Protein AF-A0A0P9AE54-F1 (afdb_monomer)

Secondary structure (DSSP, 8-state):
------HHHHHHHHHHHHHHHHHHHHHHHHHT---SSSEEEEEEEEEEE--SS---PPPPEEEE-TTSEEEEESSTTSPPEEEEE-EE----HHHHHHHTGGGTTHHHHTT---EEEEEEEEE--SSEEEEEEEEEETT--EEEEEEEEEGGGTT-TTSTTEEEEEEEEEEE-S-SSS--HHHHHHHHHHHHTS-EEEEEEEE-TTSTTEEEEEEEETT-TTS--EEEEEEEEETTEEEEEEEEEETTGGGPPPTT---TTSTTEEE-SS-EE-SSS----TTSEEEEEEE--TT--EEEEEETTEEEEEEE--SSSEEEEEEPPTTGGGS-EEEEE-

Structure (mmCIF, N/CA/C/O backbone):
data_AF-A0A0P9AE54-F1
#
_entry.id   AF-A0A0P9AE54-F1
#
loop_
_atom_site.group_PDB
_atom_site.id
_atom_site.type_symbol
_atom_site.label_atom_id
_atom_site.label_alt_id
_atom_site.label_comp_id
_atom_site.label_asym_id
_atom_site.label_entity_id
_atom_site.label_seq_id
_atom_site.pdbx_PDB_ins_code
_atom_site.Cartn_x
_atom_site.Cartn_y
_atom_site.Cartn_z
_atom_site.occupancy
_atom_site.B_iso_or_equiv
_atom_site.auth_seq_id
_atom_site.auth_comp_id
_atom_site.auth_asym_id
_atom_site.auth_atom_id
_atom_site.pdbx_PDB_model_num
ATOM 1 N N . MET A 1 1 ? -15.286 -63.558 -13.674 1.00 38.06 1 MET A N 1
ATOM 2 C CA . MET A 1 1 ? -15.491 -62.263 -14.363 1.00 38.06 1 MET A CA 1
ATOM 3 C C . MET A 1 1 ? -14.503 -61.240 -13.808 1.00 38.06 1 MET A C 1
ATOM 5 O O . MET A 1 1 ? -14.725 -60.738 -12.714 1.00 38.06 1 MET A O 1
ATOM 9 N N . LEU A 1 2 ? -13.394 -60.963 -14.507 1.00 43.97 2 LEU A N 1
ATOM 10 C CA . LEU A 1 2 ? -12.500 -59.856 -14.140 1.00 43.97 2 LEU A CA 1
ATOM 11 C C . LEU A 1 2 ? -13.128 -58.531 -14.602 1.00 43.97 2 LEU A C 1
ATOM 13 O O . LEU A 1 2 ? -13.378 -58.340 -15.790 1.00 43.97 2 LEU A O 1
ATOM 17 N N . LYS A 1 3 ? -13.386 -57.613 -13.662 1.00 58.25 3 LYS A N 1
ATOM 18 C CA . LYS A 1 3 ? -13.810 -56.236 -13.954 1.00 58.25 3 LYS A CA 1
ATOM 19 C C . LYS A 1 3 ? -12.633 -55.467 -14.565 1.00 58.25 3 LYS A C 1
ATOM 21 O O . LYS A 1 3 ? -11.800 -54.934 -13.838 1.00 58.25 3 LYS A O 1
ATOM 26 N N . TYR A 1 4 ? -12.570 -55.396 -15.892 1.00 53.56 4 TYR A N 1
ATOM 27 C CA . TYR A 1 4 ? -11.632 -54.529 -16.606 1.00 53.56 4 TYR A CA 1
ATOM 28 C C . TYR A 1 4 ? -12.042 -53.060 -16.388 1.00 53.56 4 TYR A C 1
ATOM 30 O O . TYR A 1 4 ? -12.918 -52.533 -17.076 1.00 53.56 4 TYR A O 1
ATOM 38 N N . LYS A 1 5 ? -11.465 -52.392 -15.379 1.00 61.50 5 LYS A N 1
ATOM 39 C CA . LYS A 1 5 ? -11.576 -50.931 -15.235 1.00 61.50 5 LYS A CA 1
ATOM 40 C C . LYS A 1 5 ? -10.793 -50.312 -16.390 1.00 61.50 5 LYS A C 1
ATOM 42 O O . LYS A 1 5 ? -9.585 -50.491 -16.439 1.00 61.50 5 LYS A O 1
ATOM 47 N N . LYS A 1 6 ? -11.477 -49.624 -17.315 1.00 63.75 6 LYS A N 1
ATOM 48 C CA . LYS A 1 6 ? -10.875 -49.002 -18.509 1.00 63.75 6 LYS A CA 1
ATOM 49 C C . LYS A 1 6 ? -9.681 -48.117 -18.095 1.00 63.75 6 LYS A C 1
ATOM 51 O O . LYS A 1 6 ? -9.918 -47.030 -17.564 1.00 63.75 6 LYS A O 1
ATOM 56 N N . PRO A 1 7 ? -8.424 -48.541 -18.323 1.00 68.19 7 PRO A N 1
ATOM 57 C CA . PRO A 1 7 ? -7.249 -47.824 -17.824 1.00 68.19 7 PRO A CA 1
ATOM 58 C C . PRO A 1 7 ? -7.118 -46.442 -18.474 1.00 68.19 7 PRO A C 1
ATOM 60 O O . PRO A 1 7 ? -6.757 -45.479 -17.809 1.00 68.19 7 PRO A O 1
ATOM 63 N N . ALA A 1 8 ? -7.541 -46.313 -19.735 1.00 71.12 8 ALA A N 1
ATOM 64 C CA . ALA A 1 8 ? -7.541 -45.053 -20.473 1.00 71.12 8 ALA A CA 1
ATOM 65 C C . ALA A 1 8 ? -8.381 -43.945 -19.807 1.00 71.12 8 ALA A C 1
ATOM 67 O O . ALA A 1 8 ? -7.993 -42.784 -19.843 1.00 71.12 8 ALA A O 1
ATOM 68 N N . PHE A 1 9 ? -9.499 -44.287 -19.156 1.00 73.44 9 PHE A N 1
ATOM 69 C CA . PHE A 1 9 ? -10.349 -43.295 -18.487 1.00 73.44 9 PHE A CA 1
ATOM 70 C C . PHE A 1 9 ? -9.658 -42.683 -17.259 1.00 73.44 9 PHE A C 1
ATOM 72 O O . PHE A 1 9 ? -9.728 -41.478 -17.042 1.00 73.44 9 PHE A O 1
ATOM 79 N N . TRP A 1 10 ? -8.932 -43.503 -16.493 1.00 80.19 10 TRP A N 1
ATOM 80 C CA . TRP A 1 10 ? -8.172 -43.039 -15.331 1.00 80.19 10 TRP A CA 1
ATOM 81 C C . TRP A 1 10 ? -6.964 -42.194 -15.732 1.00 80.19 10 TRP A C 1
ATOM 83 O O . TRP A 1 10 ? -6.718 -41.174 -15.102 1.00 80.19 10 TRP A O 1
ATOM 93 N N . VAL A 1 11 ? -6.274 -42.555 -16.819 1.00 84.12 11 VAL A N 1
ATOM 94 C CA . VAL A 1 11 ? -5.150 -41.765 -17.353 1.00 84.12 11 VAL A CA 1
ATOM 95 C C . VAL A 1 11 ? -5.597 -40.355 -17.751 1.00 84.12 11 VAL A C 1
ATOM 97 O O . VAL A 1 11 ? -4.922 -39.386 -17.414 1.00 84.12 11 VAL A O 1
ATOM 100 N N . VAL A 1 12 ? -6.757 -40.223 -18.405 1.00 83.94 12 VAL A N 1
ATOM 101 C CA . VAL A 1 12 ? -7.306 -38.913 -18.797 1.00 83.94 12 VAL A CA 1
ATOM 102 C C . VAL A 1 12 ? -7.664 -38.069 -17.571 1.00 83.94 12 VAL A C 1
ATOM 104 O O . VAL A 1 12 ? -7.293 -36.900 -17.515 1.00 83.94 12 VAL A O 1
ATOM 107 N N . ILE A 1 13 ? -8.315 -38.653 -16.559 1.00 86.19 13 ILE A N 1
ATOM 108 C CA . ILE A 1 13 ? -8.645 -37.935 -15.315 1.00 86.19 13 ILE A CA 1
ATOM 109 C C . ILE A 1 13 ? -7.375 -37.449 -14.608 1.00 86.19 13 ILE A C 1
ATOM 111 O O . ILE A 1 13 ? -7.303 -36.288 -14.208 1.00 86.19 13 ILE A O 1
ATOM 115 N N . THR A 1 14 ? -6.356 -38.303 -14.481 1.00 85.00 14 THR A N 1
ATOM 116 C CA . THR A 1 14 ? -5.093 -37.921 -13.838 1.00 85.00 14 THR A CA 1
ATOM 117 C C . THR A 1 14 ? -4.380 -36.808 -14.609 1.00 85.00 14 THR A C 1
ATOM 119 O O . THR A 1 14 ? -3.895 -35.866 -13.987 1.00 85.00 14 THR A O 1
ATOM 122 N N . ALA A 1 15 ? -4.369 -36.857 -15.945 1.00 87.00 15 ALA A N 1
ATOM 123 C CA . ALA A 1 15 ? -3.777 -35.805 -16.772 1.00 87.00 15 ALA A CA 1
ATOM 124 C C . ALA A 1 15 ? -4.488 -34.451 -16.602 1.00 87.00 15 ALA A C 1
ATOM 126 O O . ALA A 1 15 ? -3.823 -33.424 -16.475 1.00 87.00 15 ALA A O 1
ATOM 127 N N . VAL A 1 16 ? -5.825 -34.443 -16.530 1.00 89.62 16 VAL A N 1
ATOM 128 C CA . VAL A 1 16 ? -6.606 -33.219 -16.281 1.00 89.62 16 VAL A CA 1
ATOM 129 C C . VAL A 1 16 ? -6.323 -32.658 -14.886 1.00 89.62 16 VAL A C 1
ATOM 131 O O . VAL A 1 16 ? -6.116 -31.457 -14.750 1.00 89.62 16 VAL A O 1
ATOM 134 N N . ILE A 1 17 ? -6.244 -33.508 -13.857 1.00 89.19 17 ILE A N 1
ATOM 135 C CA . ILE A 1 17 ? -5.917 -33.073 -12.489 1.00 89.19 17 ILE A CA 1
ATOM 136 C C . ILE A 1 17 ? -4.512 -32.458 -12.429 1.00 89.19 17 ILE A C 1
ATOM 138 O O . ILE A 1 17 ? -4.336 -31.406 -11.818 1.00 89.19 17 ILE A O 1
ATOM 142 N N . ILE A 1 18 ? -3.523 -33.073 -13.088 1.00 88.56 18 ILE A N 1
ATOM 143 C CA . ILE A 1 18 ? -2.161 -32.527 -13.171 1.00 88.56 18 ILE A CA 1
ATOM 144 C C . ILE A 1 18 ? -2.171 -31.177 -13.888 1.00 88.56 18 ILE A C 1
ATOM 146 O O . ILE A 1 18 ? -1.586 -30.229 -13.378 1.00 88.56 18 ILE A O 1
ATOM 150 N N . LEU A 1 19 ? -2.871 -31.059 -15.019 1.00 91.25 19 LEU A N 1
ATOM 151 C CA . LEU A 1 19 ? -2.969 -29.802 -15.761 1.00 91.25 19 LEU A CA 1
ATOM 152 C C . LEU A 1 19 ? -3.601 -28.689 -14.914 1.00 91.25 19 LEU A C 1
ATOM 154 O O . LEU A 1 19 ? -3.060 -27.588 -14.853 1.00 91.25 19 LEU A O 1
ATOM 158 N N . VAL A 1 20 ? -4.702 -28.981 -14.217 1.00 88.69 20 VAL A N 1
ATOM 159 C CA . VAL A 1 20 ? -5.366 -28.023 -13.321 1.00 88.69 20 VAL A CA 1
ATOM 160 C C . VAL A 1 20 ? -4.455 -27.642 -12.153 1.00 88.69 20 VAL A C 1
ATOM 162 O O . VAL A 1 20 ? -4.370 -26.463 -11.829 1.00 88.69 20 VAL A O 1
ATOM 165 N N . MET A 1 21 ? -3.722 -28.591 -11.558 1.00 81.25 21 MET A N 1
ATOM 166 C CA . MET A 1 21 ? -2.731 -28.280 -10.519 1.00 81.25 21 MET A CA 1
ATOM 167 C C . MET A 1 21 ? -1.584 -27.425 -11.056 1.00 81.25 21 MET A C 1
ATOM 169 O O . MET A 1 21 ? -1.188 -26.476 -10.392 1.00 81.25 21 MET A O 1
ATOM 173 N N . CYS A 1 22 ? -1.067 -27.710 -12.252 1.00 75.62 22 CYS A N 1
ATOM 174 C CA . CYS A 1 22 ? -0.034 -26.893 -12.881 1.00 75.62 22 CYS A CA 1
ATOM 175 C C . CYS A 1 22 ? -0.538 -25.470 -13.131 1.00 75.62 22 CYS A C 1
ATOM 177 O O . CYS A 1 22 ? 0.157 -24.523 -12.783 1.00 75.62 22 CYS A O 1
ATOM 179 N N . ILE A 1 23 ? -1.756 -25.308 -13.655 1.00 76.81 23 ILE A N 1
ATOM 180 C CA . ILE A 1 23 ? -2.377 -23.993 -13.859 1.00 76.81 23 ILE A CA 1
ATOM 181 C C . ILE A 1 23 ? -2.585 -23.281 -12.517 1.00 76.81 23 ILE A C 1
ATOM 183 O O . ILE A 1 23 ? -2.218 -22.120 -12.392 1.00 76.81 23 ILE A O 1
ATOM 187 N N . ALA A 1 24 ? -3.103 -23.965 -11.494 1.00 67.94 24 ALA A N 1
ATOM 188 C CA . ALA A 1 24 ? -3.308 -23.387 -10.167 1.00 67.94 24 ALA A CA 1
ATOM 189 C C . ALA A 1 24 ? -1.986 -22.973 -9.502 1.00 67.94 24 ALA A C 1
ATOM 191 O O . ALA A 1 24 ? -1.915 -21.910 -8.892 1.00 67.94 24 ALA A O 1
ATOM 192 N N . LEU A 1 25 ? -0.924 -23.769 -9.656 1.00 62.97 25 LEU A N 1
ATOM 193 C CA . LEU A 1 25 ? 0.416 -23.432 -9.181 1.00 62.97 25 LEU A CA 1
ATOM 194 C C . LEU A 1 25 ? 0.997 -22.245 -9.949 1.00 62.97 25 LEU A C 1
ATOM 196 O O . LEU A 1 25 ? 1.532 -21.343 -9.315 1.00 62.97 25 LEU A O 1
ATOM 200 N N . ILE A 1 26 ? 0.844 -22.206 -11.277 1.00 66.69 26 ILE A N 1
ATOM 201 C CA . ILE A 1 26 ? 1.273 -21.080 -12.115 1.00 66.69 26 ILE A CA 1
ATOM 202 C C . ILE A 1 26 ? 0.539 -19.808 -11.686 1.00 66.69 26 ILE A C 1
ATOM 204 O O . ILE A 1 26 ? 1.194 -18.829 -11.342 1.00 66.69 26 ILE A O 1
ATOM 208 N N . ILE A 1 27 ? -0.792 -19.839 -11.595 1.00 57.94 27 ILE A N 1
ATOM 209 C CA . ILE A 1 27 ? -1.610 -18.708 -11.138 1.00 57.94 27 ILE A CA 1
ATOM 210 C C . ILE A 1 27 ? -1.197 -18.281 -9.723 1.00 57.94 27 ILE A C 1
ATOM 212 O O . ILE A 1 27 ? -0.954 -17.101 -9.494 1.00 57.94 27 ILE A O 1
ATOM 216 N N . ASN A 1 28 ? -1.025 -19.215 -8.784 1.00 49.12 28 ASN A N 1
ATOM 217 C CA . ASN A 1 28 ? -0.587 -18.895 -7.423 1.00 49.12 28 ASN A CA 1
ATOM 218 C C . ASN A 1 28 ? 0.828 -18.294 -7.383 1.00 49.12 28 ASN A C 1
ATOM 220 O O . ASN A 1 28 ? 1.094 -17.401 -6.580 1.00 49.12 28 ASN A O 1
ATOM 224 N N . THR A 1 29 ? 1.740 -18.752 -8.246 1.00 49.03 29 THR A N 1
ATOM 225 C CA . THR A 1 29 ? 3.072 -18.146 -8.369 1.00 49.03 29 THR A CA 1
ATOM 226 C C . THR A 1 29 ? 3.028 -16.771 -9.023 1.00 49.03 29 THR A C 1
ATOM 228 O O . THR A 1 29 ? 3.774 -15.904 -8.591 1.00 49.03 29 THR A O 1
ATOM 231 N N . LEU A 1 30 ? 2.156 -16.543 -10.007 1.00 47.38 30 LEU A N 1
ATOM 232 C CA . LEU A 1 30 ? 1.983 -15.239 -10.651 1.00 47.38 30 LEU A CA 1
ATOM 233 C C . LEU A 1 30 ? 1.362 -14.225 -9.677 1.00 47.38 30 LEU A C 1
ATOM 235 O O . LEU A 1 30 ? 1.883 -13.127 -9.528 1.00 47.38 30 LEU A O 1
ATOM 239 N N . MET A 1 31 ? 0.335 -14.619 -8.916 1.00 44.81 31 MET A N 1
ATOM 240 C CA . MET A 1 31 ? -0.337 -13.742 -7.942 1.00 44.81 31 MET A CA 1
ATOM 241 C C . MET A 1 31 ? 0.512 -13.385 -6.705 1.00 44.81 31 MET A C 1
ATOM 243 O O . MET A 1 31 ? 0.166 -12.457 -5.967 1.00 44.81 31 MET A O 1
ATOM 247 N N . ASN A 1 32 ? 1.608 -14.112 -6.457 1.00 50.53 32 ASN A N 1
ATOM 248 C CA . ASN A 1 32 ? 2.479 -13.935 -5.286 1.00 50.53 32 ASN A CA 1
ATOM 249 C C . ASN A 1 32 ? 3.907 -13.473 -5.625 1.00 50.53 32 ASN A C 1
ATOM 251 O O . ASN A 1 32 ? 4.760 -13.481 -4.738 1.00 50.53 32 ASN A O 1
ATOM 255 N N . ARG A 1 33 ? 4.198 -13.109 -6.881 1.00 52.84 33 ARG A N 1
ATOM 256 C CA . ARG A 1 33 ? 5.570 -12.788 -7.316 1.00 52.84 33 ARG A CA 1
ATOM 257 C C . ARG A 1 33 ? 5.934 -11.314 -7.303 1.00 52.84 33 ARG A C 1
ATOM 259 O O . ARG A 1 33 ? 7.129 -11.029 -7.315 1.00 52.84 33 ARG A O 1
ATOM 266 N N . THR A 1 34 ? 4.957 -10.412 -7.290 1.00 59.44 34 THR A N 1
ATOM 267 C CA . THR A 1 34 ? 5.207 -8.993 -7.545 1.00 59.44 34 THR A CA 1
ATOM 268 C C . THR A 1 34 ? 5.898 -8.328 -6.352 1.00 59.44 34 THR A C 1
ATOM 270 O O . THR A 1 34 ? 5.240 -7.784 -5.467 1.00 59.44 34 THR A O 1
ATOM 273 N N . ASN A 1 35 ? 7.233 -8.335 -6.336 1.00 72.25 35 ASN A N 1
ATOM 274 C CA . ASN A 1 35 ? 8.042 -7.574 -5.372 1.00 72.25 35 ASN A CA 1
ATOM 275 C C . ASN A 1 35 ? 8.245 -6.124 -5.844 1.00 72.25 35 ASN A C 1
ATOM 277 O O . ASN A 1 35 ? 9.143 -5.430 -5.387 1.00 72.25 35 ASN A O 1
ATOM 281 N N . LEU A 1 36 ? 7.458 -5.666 -6.811 1.00 83.50 36 LEU A N 1
ATOM 282 C CA . LEU A 1 36 ? 7.548 -4.314 -7.342 1.00 83.50 36 LEU A CA 1
ATOM 283 C C . LEU A 1 36 ? 6.745 -3.314 -6.502 1.00 83.50 36 LEU A C 1
ATOM 285 O O . LEU A 1 36 ? 7.152 -2.171 -6.316 1.00 83.50 36 LEU A O 1
ATOM 289 N N . ILE A 1 37 ? 5.603 -3.748 -5.978 1.00 89.44 37 ILE A N 1
ATOM 290 C CA . ILE A 1 37 ? 4.642 -2.884 -5.296 1.00 89.44 37 ILE A CA 1
ATOM 291 C C . ILE A 1 37 ? 4.837 -2.910 -3.783 1.00 89.44 37 ILE A C 1
ATOM 293 O O . ILE A 1 37 ? 5.434 -3.837 -3.228 1.00 89.44 37 ILE A O 1
ATOM 297 N N . GLY A 1 38 ? 4.277 -1.911 -3.112 1.00 90.94 38 GLY A N 1
ATOM 298 C CA . GLY A 1 38 ? 4.168 -1.910 -1.664 1.00 90.94 38 GLY A CA 1
ATOM 299 C C . GLY A 1 38 ? 5.325 -1.245 -0.927 1.00 90.94 38 GLY A C 1
ATOM 300 O O . GLY A 1 38 ? 5.494 -1.537 0.252 1.00 90.94 38 GLY A O 1
ATOM 301 N N . SER A 1 39 ? 6.149 -0.412 -1.570 1.00 93.75 39 SER A N 1
ATOM 302 C CA . SER A 1 39 ? 7.307 0.197 -0.899 1.00 93.75 39 SER A CA 1
ATOM 303 C C . SER A 1 39 ? 7.609 1.625 -1.332 1.00 93.75 39 SER A C 1
ATOM 305 O O . SER A 1 39 ? 7.159 2.103 -2.376 1.00 93.75 39 SER A O 1
ATOM 307 N N . ASN A 1 40 ? 8.430 2.274 -0.509 1.00 94.69 40 ASN A N 1
ATOM 308 C CA . ASN A 1 40 ? 9.247 3.412 -0.900 1.00 94.69 40 ASN A CA 1
ATOM 309 C C . ASN A 1 40 ? 10.578 2.876 -1.441 1.00 94.69 40 ASN A C 1
ATOM 311 O O . ASN A 1 40 ? 11.100 1.873 -0.957 1.00 94.69 40 ASN A O 1
ATOM 315 N N . TYR A 1 41 ? 11.136 3.555 -2.427 1.00 94.56 41 TYR A N 1
ATOM 316 C CA . TYR A 1 41 ? 12.328 3.160 -3.150 1.00 94.56 41 TYR A CA 1
ATOM 317 C C . TYR A 1 41 ? 13.263 4.347 -3.285 1.00 94.56 41 TYR A C 1
ATOM 319 O O . TYR A 1 41 ? 12.830 5.474 -3.513 1.00 94.56 41 TYR A O 1
ATOM 327 N N . ARG A 1 42 ? 14.556 4.056 -3.209 1.00 94.00 42 ARG A N 1
ATOM 328 C CA . ARG A 1 42 ? 15.614 4.975 -3.630 1.00 94.00 42 ARG A CA 1
ATOM 329 C C . ARG A 1 42 ? 16.362 4.369 -4.804 1.00 94.00 42 ARG A C 1
ATOM 331 O O . ARG A 1 42 ? 16.431 3.139 -4.924 1.00 94.00 42 ARG A O 1
ATOM 338 N N . VAL A 1 43 ? 16.970 5.222 -5.617 1.00 93.81 43 VAL A N 1
ATOM 339 C CA . VAL A 1 43 ? 17.895 4.776 -6.660 1.00 93.81 43 VAL A CA 1
ATOM 340 C C . VAL A 1 43 ? 19.141 4.184 -6.000 1.00 93.81 43 VAL A C 1
ATOM 342 O O . VAL A 1 43 ? 19.836 4.844 -5.231 1.00 93.81 43 VAL A O 1
ATOM 345 N N . GLU A 1 44 ? 19.408 2.907 -6.272 1.00 93.31 44 GLU A N 1
ATOM 346 C CA . GLU A 1 44 ? 20.672 2.256 -5.917 1.00 93.31 44 GLU A CA 1
ATOM 347 C C . GLU A 1 44 ? 21.722 2.510 -6.997 1.00 93.31 44 GLU A C 1
ATOM 349 O O . GLU A 1 44 ? 22.895 2.745 -6.699 1.00 93.31 44 GLU A O 1
ATOM 354 N N . LYS A 1 45 ? 21.301 2.436 -8.265 1.00 91.88 45 LYS A N 1
ATOM 355 C CA . LYS A 1 45 ? 22.197 2.574 -9.409 1.00 91.88 45 LYS A CA 1
ATOM 356 C C . LYS A 1 45 ? 21.461 3.046 -10.653 1.00 91.88 45 LYS A C 1
ATOM 358 O O . LYS A 1 45 ? 20.404 2.521 -10.988 1.00 91.88 45 LYS A O 1
ATOM 363 N N . VAL A 1 46 ? 22.083 3.951 -11.399 1.00 91.31 46 VAL A N 1
ATOM 364 C CA . VAL A 1 46 ? 21.662 4.303 -12.759 1.00 91.31 46 VAL A CA 1
ATOM 365 C C . VAL A 1 46 ? 22.229 3.268 -13.734 1.00 91.31 46 VAL A C 1
ATOM 367 O O . VAL A 1 46 ? 23.447 3.093 -13.846 1.00 91.31 46 VAL A O 1
ATOM 370 N N . LEU A 1 47 ? 21.350 2.511 -14.388 1.00 90.81 47 LEU A N 1
ATOM 371 C CA . LEU A 1 47 ? 21.717 1.465 -15.346 1.00 90.81 47 LEU A CA 1
ATOM 372 C C . LEU A 1 47 ? 21.880 2.025 -16.760 1.00 90.81 47 LEU A C 1
ATOM 374 O O . LEU A 1 47 ? 22.752 1.550 -17.493 1.00 90.81 47 LEU A O 1
ATOM 378 N N . TYR A 1 48 ? 21.078 3.032 -17.099 1.00 89.38 48 TYR A N 1
ATOM 379 C CA . TYR A 1 48 ? 21.065 3.721 -18.384 1.00 89.38 48 TYR A CA 1
ATOM 380 C C . TYR A 1 48 ? 20.683 5.196 -18.183 1.00 89.38 48 TYR A C 1
ATOM 382 O O . TYR A 1 48 ? 19.819 5.493 -17.357 1.00 89.38 48 TYR A O 1
ATOM 390 N N . ASP A 1 49 ? 21.351 6.092 -18.913 1.00 87.81 49 ASP A N 1
ATOM 391 C CA . ASP A 1 49 ? 21.178 7.548 -18.868 1.00 87.81 49 ASP A CA 1
ATOM 392 C C . ASP A 1 49 ? 21.618 8.154 -20.211 1.00 87.81 49 ASP A C 1
ATOM 394 O O . ASP A 1 49 ? 22.733 7.882 -20.669 1.00 87.81 49 ASP A O 1
ATOM 398 N N . THR A 1 50 ? 20.751 8.946 -20.845 1.00 81.81 50 THR A N 1
ATOM 399 C CA . THR A 1 50 ? 21.047 9.683 -22.091 1.00 81.81 50 THR A CA 1
ATOM 400 C C . THR A 1 50 ? 21.279 11.174 -21.874 1.00 81.81 50 THR A C 1
ATOM 402 O O . THR A 1 50 ? 21.549 11.900 -22.835 1.00 81.81 50 THR A O 1
ATOM 405 N N . SER A 1 51 ? 21.195 11.658 -20.634 1.00 69.56 51 SER A N 1
ATOM 406 C CA . SER A 1 51 ? 21.414 13.067 -20.334 1.00 69.56 51 SER A CA 1
ATOM 407 C C . SER A 1 51 ? 22.862 13.479 -20.653 1.00 69.56 51 SER A C 1
ATOM 409 O O . SER A 1 51 ? 23.839 12.904 -20.178 1.00 69.56 51 SER A O 1
ATOM 411 N N . LEU A 1 52 ? 23.016 14.503 -21.503 1.00 55.69 52 LEU A N 1
ATOM 412 C CA . LEU A 1 52 ? 24.322 15.077 -21.876 1.00 55.69 52 LEU A CA 1
ATOM 413 C C . LEU A 1 52 ? 24.954 15.902 -20.742 1.00 55.69 52 LEU A C 1
ATOM 415 O O . LEU A 1 52 ? 26.138 16.238 -20.793 1.00 55.69 52 LEU A O 1
ATOM 419 N N . SER A 1 53 ? 24.168 16.246 -19.724 1.00 49.00 53 SER A N 1
ATOM 420 C CA . SER A 1 53 ? 24.604 16.944 -18.523 1.00 49.00 53 SER A CA 1
ATOM 421 C C . SER A 1 53 ? 24.448 16.017 -17.328 1.00 49.00 53 SER A C 1
ATOM 423 O O . SER A 1 53 ? 23.323 15.742 -16.925 1.00 49.00 53 SER A O 1
ATOM 425 N N . HIS A 1 54 ? 25.558 15.605 -16.713 1.00 44.66 54 HIS A N 1
ATOM 426 C CA . HIS A 1 54 ? 25.529 15.085 -15.348 1.00 44.66 54 HIS A CA 1
ATOM 427 C C . HIS A 1 54 ? 25.022 16.204 -14.430 1.00 44.66 54 HIS A C 1
ATOM 429 O O . HIS A 1 54 ? 25.799 17.042 -13.967 1.00 44.66 54 HIS A O 1
ATOM 435 N N . THR A 1 55 ? 23.711 16.293 -14.231 1.00 48.53 55 THR A N 1
ATOM 436 C CA . THR A 1 55 ? 23.140 17.229 -13.271 1.00 48.53 55 THR A CA 1
ATOM 437 C C . THR A 1 55 ? 23.580 16.788 -11.884 1.00 48.53 55 THR A C 1
ATOM 439 O O . THR A 1 55 ? 23.422 15.634 -11.506 1.00 48.53 55 THR A O 1
ATOM 442 N N . THR A 1 56 ? 24.121 17.713 -11.095 1.00 49.06 56 THR A N 1
ATOM 443 C CA . THR A 1 56 ? 24.426 17.533 -9.661 1.00 49.06 56 THR A CA 1
ATOM 444 C C . THR A 1 56 ? 23.171 17.385 -8.789 1.00 49.06 56 THR A C 1
ATOM 446 O O . THR A 1 56 ? 23.240 17.535 -7.570 1.00 49.06 56 THR A O 1
ATOM 449 N N . GLU A 1 57 ? 22.011 17.169 -9.405 1.00 58.16 57 GLU A N 1
ATOM 450 C CA . GLU A 1 57 ? 20.733 17.020 -8.731 1.00 58.16 57 GLU A CA 1
ATOM 451 C C . GLU A 1 57 ? 20.628 15.594 -8.188 1.00 58.16 57 GLU A C 1
ATOM 453 O O . GLU A 1 57 ? 20.984 14.630 -8.864 1.00 58.16 57 GLU A O 1
ATOM 458 N N . LYS A 1 58 ? 20.221 15.475 -6.924 1.00 70.00 58 LYS A N 1
ATOM 459 C CA . LYS A 1 58 ? 20.076 14.184 -6.254 1.00 70.00 58 LYS A CA 1
ATOM 460 C C . LYS A 1 58 ? 18.996 13.372 -6.973 1.00 70.00 58 LYS A C 1
ATOM 462 O O . LYS A 1 58 ? 17.944 13.923 -7.289 1.00 70.00 58 LYS A O 1
ATOM 467 N N . GLU A 1 59 ? 19.236 12.081 -7.187 1.00 83.06 59 GLU A N 1
ATOM 468 C CA . GLU A 1 59 ? 18.246 11.203 -7.807 1.00 83.06 59 GLU A CA 1
ATOM 469 C C . GLU A 1 59 ? 16.941 11.184 -6.986 1.00 83.06 59 GLU A C 1
ATOM 471 O O . GLU A 1 59 ? 16.997 11.169 -5.747 1.00 83.06 59 GLU A O 1
ATOM 476 N N . PRO A 1 60 ? 15.770 11.183 -7.648 1.00 88.62 60 PRO A N 1
ATOM 477 C CA . PRO A 1 60 ? 14.487 11.182 -6.959 1.00 88.62 60 PRO A CA 1
ATOM 478 C C . PRO A 1 60 ? 14.255 9.865 -6.209 1.00 88.62 60 PRO A C 1
ATOM 480 O O . PRO A 1 60 ? 14.695 8.791 -6.627 1.00 88.62 60 PRO A O 1
ATOM 483 N N . ASP A 1 61 ? 13.496 9.949 -5.120 1.00 93.81 61 ASP A N 1
ATOM 484 C CA . ASP A 1 61 ? 12.905 8.781 -4.476 1.00 93.81 61 ASP A CA 1
ATOM 485 C C . ASP A 1 61 ? 11.559 8.457 -5.143 1.00 93.81 61 ASP A C 1
ATOM 487 O O . ASP A 1 61 ? 10.845 9.338 -5.635 1.00 93.81 61 ASP A O 1
ATOM 491 N N . PHE A 1 62 ? 11.190 7.180 -5.133 1.00 95.50 62 PHE A N 1
ATOM 492 C CA . PHE A 1 62 ? 9.957 6.679 -5.736 1.00 95.50 62 PHE A CA 1
ATOM 493 C C . PHE A 1 62 ? 9.115 5.943 -4.704 1.00 95.50 62 PHE A C 1
ATOM 495 O O . PHE A 1 62 ? 9.632 5.360 -3.757 1.00 95.50 62 PHE A O 1
ATOM 502 N N . CYS A 1 63 ? 7.804 5.923 -4.885 1.00 95.31 63 CYS A N 1
ATOM 503 C CA . CYS A 1 63 ? 6.911 5.087 -4.096 1.00 95.31 63 CYS A CA 1
ATOM 504 C C . CYS A 1 63 ? 5.934 4.404 -5.043 1.00 95.31 63 CYS A C 1
ATOM 506 O O . CYS A 1 63 ? 5.306 5.060 -5.871 1.00 95.31 63 CYS A O 1
ATOM 508 N N . ILE A 1 64 ? 5.840 3.080 -4.924 1.00 95.50 64 ILE A N 1
ATOM 509 C CA . ILE A 1 64 ? 4.824 2.285 -5.609 1.00 95.50 64 ILE A CA 1
ATOM 510 C C . ILE A 1 64 ? 3.942 1.700 -4.520 1.00 95.50 64 ILE A C 1
ATOM 512 O O . ILE A 1 64 ? 4.352 0.789 -3.794 1.00 95.50 64 ILE A O 1
ATOM 516 N N . THR A 1 65 ? 2.751 2.260 -4.365 1.00 92.81 65 THR A N 1
ATOM 517 C CA . THR A 1 65 ? 1.799 1.861 -3.323 1.00 92.81 65 THR A CA 1
ATOM 518 C C . THR A 1 65 ? 1.187 0.487 -3.613 1.00 92.81 65 THR A C 1
ATOM 520 O O . THR A 1 65 ? 1.325 -0.074 -4.704 1.00 92.81 65 THR A O 1
ATOM 523 N N . ALA A 1 66 ? 0.503 -0.086 -2.618 1.00 85.00 66 ALA A N 1
ATOM 524 C CA . ALA A 1 66 ? -0.108 -1.416 -2.727 1.00 85.00 66 ALA A CA 1
ATOM 525 C C . ALA A 1 66 ? -1.217 -1.516 -3.799 1.00 85.00 66 ALA A C 1
ATOM 527 O O . ALA A 1 66 ? -1.579 -2.615 -4.214 1.00 85.00 66 ALA A O 1
ATOM 528 N N . ASP A 1 67 ? -1.745 -0.379 -4.247 1.00 84.06 67 ASP A N 1
ATOM 529 C CA . ASP A 1 67 ? -2.800 -0.224 -5.249 1.00 84.06 67 ASP A CA 1
ATOM 530 C C . ASP A 1 67 ? -2.274 0.295 -6.606 1.00 84.06 67 ASP A C 1
ATOM 532 O O . ASP A 1 67 ? -3.043 0.823 -7.416 1.00 84.06 67 ASP A O 1
ATOM 536 N N . TYR A 1 68 ? -0.977 0.084 -6.875 1.00 90.06 68 TYR A N 1
ATOM 537 C CA . TYR A 1 68 ? -0.302 0.360 -8.151 1.00 90.06 68 TYR A CA 1
ATOM 538 C C . TYR A 1 68 ? -0.207 1.846 -8.514 1.00 90.06 68 TYR A C 1
ATOM 540 O O . TYR A 1 68 ? -0.215 2.197 -9.692 1.00 90.06 68 TYR A O 1
ATOM 548 N N . ARG A 1 69 ? -0.111 2.747 -7.536 1.00 92.81 69 ARG A N 1
ATOM 549 C CA . ARG A 1 69 ? 0.115 4.172 -7.808 1.00 92.81 69 ARG A CA 1
ATOM 550 C C . ARG A 1 69 ? 1.581 4.526 -7.657 1.00 92.81 69 ARG A C 1
ATOM 552 O O . ARG A 1 69 ? 2.229 4.115 -6.698 1.00 92.81 69 ARG A O 1
ATOM 559 N N . LEU A 1 70 ? 2.081 5.290 -8.621 1.00 95.75 70 LEU A N 1
ATOM 560 C CA . LEU A 1 70 ? 3.434 5.816 -8.625 1.00 95.75 70 LEU A CA 1
ATOM 561 C C . LEU A 1 70 ? 3.438 7.225 -8.034 1.00 95.75 70 LEU A C 1
ATOM 563 O O . LEU A 1 70 ? 2.662 8.091 -8.450 1.00 95.75 70 LEU A O 1
ATOM 567 N N . TYR A 1 71 ? 4.353 7.440 -7.099 1.00 95.38 71 TYR A N 1
ATOM 568 C CA . TYR A 1 71 ? 4.707 8.746 -6.571 1.00 95.38 71 TYR A CA 1
ATOM 569 C C . TYR A 1 71 ? 6.203 8.986 -6.737 1.00 95.38 71 TYR A C 1
ATOM 571 O O . TYR A 1 71 ? 7.004 8.048 -6.675 1.00 95.38 71 TYR A O 1
ATOM 579 N N . THR A 1 72 ? 6.574 10.251 -6.878 1.00 94.31 72 THR A N 1
ATOM 580 C CA . THR A 1 72 ? 7.964 10.714 -6.904 1.00 94.31 72 THR A CA 1
ATOM 581 C C . THR A 1 72 ? 8.207 11.688 -5.762 1.00 94.31 72 THR A C 1
ATOM 583 O O . THR A 1 72 ? 7.289 12.333 -5.251 1.00 94.31 72 THR A O 1
ATOM 586 N N . LYS A 1 73 ? 9.459 11.781 -5.326 1.00 91.62 73 LYS A N 1
ATOM 587 C CA . LYS A 1 73 ? 9.895 12.754 -4.330 1.00 91.62 73 LYS A CA 1
ATOM 588 C C . LYS A 1 73 ? 11.280 13.260 -4.709 1.00 91.62 73 LYS A C 1
ATOM 590 O O . LYS A 1 73 ? 12.262 12.530 -4.625 1.00 91.62 73 LYS A O 1
ATOM 595 N N . ALA A 1 74 ? 11.343 14.522 -5.131 1.00 84.44 74 ALA A N 1
ATOM 596 C CA . ALA A 1 74 ? 12.565 15.130 -5.661 1.00 84.44 74 ALA A CA 1
ATOM 597 C C . ALA A 1 74 ? 13.693 15.246 -4.617 1.00 84.44 74 ALA A C 1
ATOM 599 O O . ALA A 1 74 ? 14.866 15.109 -4.942 1.00 84.44 74 ALA A O 1
ATOM 600 N N . ALA A 1 75 ? 13.355 15.495 -3.348 1.00 78.50 75 ALA A N 1
ATOM 601 C CA . ALA A 1 75 ? 14.324 15.578 -2.256 1.00 78.50 75 ALA A CA 1
ATOM 602 C C . ALA A 1 75 ? 13.679 15.244 -0.904 1.00 78.50 75 ALA A C 1
ATOM 604 O O . ALA A 1 75 ? 12.457 15.204 -0.780 1.00 78.50 75 ALA A O 1
ATOM 605 N N . LEU A 1 76 ? 14.497 15.020 0.132 1.00 75.88 76 LEU A N 1
ATOM 606 C CA . LEU A 1 76 ? 14.042 14.550 1.450 1.00 75.88 76 LEU A CA 1
ATOM 607 C C . LEU A 1 76 ? 13.028 15.501 2.118 1.00 75.88 76 LEU A C 1
ATOM 609 O O . LEU A 1 76 ? 12.099 15.032 2.776 1.00 75.88 76 LEU A O 1
ATOM 613 N N . ASP A 1 77 ? 13.195 16.809 1.927 1.00 78.44 77 ASP A N 1
ATOM 614 C CA . ASP A 1 77 ? 12.355 17.885 2.470 1.00 78.44 77 ASP A CA 1
ATOM 615 C C . ASP A 1 77 ? 11.105 18.179 1.622 1.00 78.44 77 ASP A C 1
ATOM 617 O O . ASP A 1 77 ? 10.288 19.020 1.998 1.00 78.44 77 ASP A O 1
ATOM 621 N N . LYS A 1 78 ? 10.945 17.505 0.478 1.00 85.62 78 LYS A N 1
ATOM 622 C CA . LYS A 1 78 ? 9.790 17.670 -0.410 1.00 85.62 78 LYS A CA 1
ATOM 623 C C . LYS A 1 78 ? 8.681 16.673 -0.093 1.00 85.62 78 LYS A C 1
ATOM 625 O O . LYS A 1 78 ? 8.905 15.612 0.499 1.00 85.62 78 LYS A O 1
ATOM 630 N N . ALA A 1 79 ? 7.466 17.043 -0.480 1.00 89.00 79 ALA A N 1
ATOM 631 C CA . ALA A 1 79 ? 6.315 16.159 -0.411 1.00 89.00 79 ALA A CA 1
ATOM 632 C C . ALA A 1 79 ? 6.417 15.059 -1.479 1.00 89.00 79 ALA A C 1
ATOM 634 O O . ALA A 1 79 ? 7.134 15.200 -2.469 1.00 89.00 79 ALA A O 1
ATOM 635 N N . TRP A 1 80 ? 5.699 13.961 -1.255 1.00 92.88 80 TRP A N 1
ATOM 636 C CA . TRP A 1 80 ? 5.449 12.971 -2.296 1.00 92.88 80 TRP A CA 1
ATOM 637 C C . TRP A 1 80 ? 4.439 13.532 -3.294 1.00 92.88 80 TRP A C 1
ATOM 639 O O . TRP A 1 80 ? 3.371 13.996 -2.896 1.00 92.88 80 TRP A O 1
ATOM 649 N N . GLU A 1 81 ? 4.757 13.447 -4.577 1.00 92.81 81 GLU A N 1
ATOM 650 C CA . GLU A 1 81 ? 3.905 13.912 -5.666 1.00 92.81 81 GLU A CA 1
ATOM 651 C C . GLU A 1 81 ? 3.312 12.709 -6.393 1.00 92.81 81 GLU A C 1
ATOM 653 O O . GLU A 1 81 ? 4.021 11.767 -6.741 1.00 92.81 81 GLU A O 1
ATOM 658 N N . TYR A 1 82 ? 1.991 12.709 -6.575 1.00 93.00 82 TYR A N 1
ATOM 659 C CA . TYR A 1 82 ? 1.303 11.651 -7.308 1.00 93.00 82 TYR A CA 1
ATOM 660 C C . TYR A 1 82 ? 1.555 11.807 -8.807 1.00 93.00 82 TYR A C 1
ATOM 662 O O . TYR A 1 82 ? 1.252 12.855 -9.373 1.00 93.00 82 TYR A O 1
ATOM 670 N N . VAL A 1 83 ? 2.059 10.749 -9.442 1.00 94.06 83 VAL A N 1
ATOM 671 C CA . VAL A 1 83 ? 2.335 10.734 -10.885 1.00 94.06 83 VAL A CA 1
ATOM 672 C C . VAL A 1 83 ? 1.181 10.090 -11.647 1.00 94.06 83 VAL A C 1
ATOM 674 O O . VAL A 1 83 ? 0.696 10.632 -12.635 1.00 94.06 83 VAL A O 1
ATOM 677 N N . GLY A 1 84 ? 0.712 8.926 -11.191 1.00 93.38 84 GLY A N 1
ATOM 678 C CA . GLY A 1 84 ? -0.347 8.198 -11.882 1.00 93.38 84 GLY A CA 1
ATOM 679 C C . GLY A 1 84 ? -0.498 6.750 -11.434 1.00 93.38 84 GLY A C 1
ATOM 680 O O . GLY A 1 84 ? 0.213 6.269 -10.549 1.00 93.38 84 GLY A O 1
ATOM 681 N N . LYS A 1 85 ? -1.445 6.044 -12.056 1.00 93.50 85 LYS A N 1
ATOM 682 C CA . LYS A 1 85 ? -1.697 4.622 -11.812 1.00 93.50 85 LYS A CA 1
ATOM 683 C C . LYS A 1 85 ? -0.998 3.772 -12.871 1.00 93.50 85 LYS A C 1
ATOM 685 O O . LYS A 1 85 ? -1.163 4.004 -14.062 1.00 93.50 85 LYS A O 1
ATOM 690 N N . LEU A 1 86 ? -0.241 2.788 -12.412 1.00 95.19 86 LEU A N 1
ATOM 691 C CA . LEU A 1 86 ? 0.451 1.805 -13.229 1.00 95.19 86 LEU A CA 1
ATOM 692 C C . LEU A 1 86 ? -0.533 0.744 -13.736 1.00 95.19 86 LEU A C 1
ATOM 694 O O . LEU A 1 86 ? -1.359 0.222 -12.981 1.00 95.19 86 LEU A O 1
ATOM 698 N N . GLU A 1 87 ? -0.408 0.398 -15.011 1.00 94.06 87 GLU A N 1
ATOM 699 C CA . GLU A 1 87 ? -1.188 -0.645 -15.675 1.00 94.06 87 GLU A CA 1
ATOM 700 C C . GLU A 1 87 ? -0.276 -1.795 -16.090 1.00 94.06 87 GLU A C 1
ATOM 702 O O . GLU A 1 87 ? 0.864 -1.572 -16.491 1.00 94.06 87 GLU A O 1
ATOM 707 N N . THR A 1 88 ? -0.758 -3.036 -15.992 1.00 93.06 88 THR A N 1
ATOM 708 C CA . THR A 1 88 ? 0.025 -4.216 -16.380 1.00 93.06 88 THR A CA 1
ATOM 709 C C . THR A 1 88 ? 0.493 -4.105 -17.827 1.00 93.06 88 THR A C 1
ATOM 711 O O . THR A 1 88 ? -0.297 -3.802 -18.724 1.00 93.06 88 THR A O 1
ATOM 714 N N . TYR A 1 89 ? 1.770 -4.400 -18.057 1.00 92.06 89 TYR A N 1
ATOM 715 C CA . TYR A 1 89 ? 2.400 -4.280 -19.361 1.00 92.06 89 TYR A CA 1
ATOM 716 C C . TYR A 1 89 ? 3.250 -5.520 -19.669 1.00 92.06 89 TYR A C 1
ATOM 718 O O . TYR A 1 89 ? 4.171 -5.819 -18.910 1.00 92.06 89 TYR A O 1
ATOM 726 N N . PRO A 1 90 ? 2.979 -6.266 -20.758 1.00 91.25 90 PRO A N 1
ATOM 727 C CA . PRO A 1 90 ? 3.699 -7.497 -21.088 1.00 91.25 90 PRO A CA 1
ATOM 728 C C . PRO A 1 90 ? 5.077 -7.214 -21.719 1.00 91.25 90 PRO A C 1
ATOM 730 O O . PRO A 1 90 ? 5.358 -7.646 -22.834 1.00 91.25 90 PRO A O 1
ATOM 733 N N . LEU A 1 91 ? 5.933 -6.488 -20.997 1.00 92.19 91 LEU A N 1
ATOM 734 C CA . LEU A 1 91 ? 7.265 -6.084 -21.442 1.00 92.19 91 LEU A CA 1
ATOM 735 C C . LEU A 1 91 ? 8.195 -7.292 -21.608 1.00 92.19 91 LEU A C 1
ATOM 737 O O . LEU A 1 91 ? 8.300 -8.148 -20.723 1.00 92.19 91 LEU A O 1
ATOM 741 N N . THR A 1 92 ? 8.950 -7.313 -22.704 1.00 92.31 92 THR A N 1
ATOM 742 C CA . THR A 1 92 ? 10.041 -8.277 -22.910 1.00 92.31 92 THR A CA 1
ATOM 743 C C . THR A 1 92 ? 11.410 -7.631 -22.684 1.00 92.31 92 THR A C 1
ATOM 745 O O . THR A 1 92 ? 11.554 -6.412 -22.719 1.00 92.31 92 THR A O 1
ATOM 748 N N . VAL A 1 93 ? 12.447 -8.447 -22.458 1.00 91.81 93 VAL A N 1
ATOM 749 C CA . VAL A 1 93 ? 13.829 -7.934 -22.353 1.00 91.81 93 VAL A CA 1
ATOM 750 C C . VAL A 1 93 ? 14.289 -7.316 -23.675 1.00 91.81 93 VAL A C 1
ATOM 752 O O . VAL A 1 93 ? 15.001 -6.322 -23.651 1.00 91.81 93 VAL A O 1
ATOM 755 N N . GLU A 1 94 ? 13.877 -7.888 -24.809 1.00 89.81 94 GLU A N 1
ATOM 756 C CA . GLU A 1 94 ? 14.202 -7.376 -26.146 1.00 89.81 94 GLU A CA 1
ATOM 757 C C . GLU A 1 94 ? 13.598 -5.987 -26.365 1.00 89.81 94 GLU A C 1
ATOM 759 O O . GLU A 1 94 ? 14.318 -5.059 -26.712 1.00 89.81 94 GLU A O 1
ATOM 764 N N . GLU A 1 95 ? 12.318 -5.815 -26.034 1.00 89.62 95 GLU A N 1
ATOM 765 C CA . GLU A 1 95 ? 11.652 -4.513 -26.123 1.00 89.62 95 GLU A CA 1
ATOM 766 C C . GLU A 1 95 ? 12.301 -3.465 -25.201 1.00 89.62 95 GLU A C 1
ATOM 768 O O . GLU A 1 95 ? 12.495 -2.316 -25.589 1.00 89.62 95 GLU A O 1
ATOM 773 N N . LEU A 1 96 ? 12.694 -3.855 -23.983 1.00 90.81 96 LEU A N 1
ATOM 774 C CA . LEU A 1 96 ? 13.394 -2.952 -23.067 1.00 90.81 96 LEU A CA 1
ATOM 775 C C . LEU A 1 96 ? 14.805 -2.577 -23.555 1.00 90.81 96 LEU A C 1
ATOM 777 O O . LEU A 1 96 ? 15.249 -1.453 -23.336 1.00 90.81 96 LEU A O 1
ATOM 781 N N . GLU A 1 97 ? 15.519 -3.498 -24.206 1.00 89.12 97 GLU A N 1
ATOM 782 C CA . GLU A 1 97 ? 16.782 -3.196 -24.898 1.00 89.12 97 GLU A CA 1
ATOM 783 C C . GLU A 1 97 ? 16.570 -2.242 -26.074 1.00 89.12 97 GLU A C 1
ATOM 785 O O . GLU A 1 97 ? 17.397 -1.351 -26.279 1.00 89.12 97 GLU A O 1
ATOM 790 N N . ASP A 1 98 ? 15.460 -2.375 -26.805 1.00 87.38 98 ASP A N 1
ATOM 791 C CA . ASP A 1 98 ? 15.123 -1.436 -27.869 1.00 87.38 98 ASP A CA 1
ATOM 792 C C . ASP A 1 98 ? 14.920 -0.029 -27.306 1.00 87.38 98 ASP A C 1
ATOM 794 O O . ASP A 1 98 ? 15.607 0.874 -27.772 1.00 87.38 98 ASP A O 1
ATOM 798 N N . TYR A 1 99 ? 14.139 0.159 -26.232 1.00 87.50 99 TYR A N 1
ATOM 799 C CA . TYR A 1 99 ? 14.000 1.483 -25.600 1.00 87.50 99 TYR A CA 1
ATOM 800 C C . TYR A 1 99 ? 15.333 2.097 -25.111 1.00 87.50 99 TYR A C 1
ATOM 802 O O . TYR A 1 99 ? 15.412 3.310 -24.912 1.00 87.50 99 TYR A O 1
ATOM 810 N N . CYS A 1 100 ? 16.388 1.296 -24.920 1.00 87.31 100 CYS A N 1
ATOM 811 C CA . CYS A 1 100 ? 17.740 1.738 -24.553 1.00 87.31 100 CYS A CA 1
ATOM 812 C C . CYS A 1 100 ? 18.691 1.846 -25.768 1.00 87.31 100 CYS A C 1
ATOM 814 O O . CYS A 1 100 ? 19.897 1.595 -25.651 1.00 87.31 100 CYS A O 1
ATOM 816 N N . SER A 1 101 ? 18.167 2.207 -26.944 1.00 76.62 101 SER A N 1
ATOM 817 C CA . SER A 1 101 ? 18.854 2.147 -28.244 1.00 76.62 101 SER A CA 1
ATOM 818 C C . SER A 1 101 ? 20.220 2.851 -28.306 1.00 76.62 101 SER A C 1
ATOM 820 O O . SER A 1 101 ? 21.132 2.336 -28.962 1.00 76.62 101 SER A O 1
ATOM 822 N N . TYR A 1 102 ? 20.421 3.958 -27.581 1.00 74.56 102 TYR A N 1
ATOM 823 C CA . TYR A 1 102 ? 21.698 4.688 -27.555 1.00 74.56 102 TYR A CA 1
ATOM 824 C C . TYR A 1 102 ? 22.838 3.937 -26.844 1.00 74.56 102 TYR A C 1
ATOM 826 O O . TYR A 1 102 ? 24.011 4.248 -27.063 1.00 74.56 102 TYR A O 1
ATOM 834 N N . ASN A 1 103 ? 22.528 2.947 -26.000 1.00 74.94 103 ASN A N 1
ATOM 835 C CA . ASN A 1 103 ? 23.516 2.161 -25.257 1.00 74.94 103 ASN A CA 1
ATOM 836 C C . ASN A 1 103 ? 23.013 0.728 -25.012 1.00 74.94 103 ASN A C 1
ATOM 838 O O . ASN A 1 103 ? 22.719 0.325 -23.882 1.00 74.94 103 ASN A O 1
ATOM 842 N N . ARG A 1 104 ? 22.910 -0.033 -26.108 1.00 74.94 104 ARG A N 1
ATOM 843 C CA . ARG A 1 104 ? 22.506 -1.446 -26.098 1.00 74.94 104 ARG A CA 1
ATOM 844 C C . ARG A 1 104 ? 23.481 -2.338 -25.328 1.00 74.94 104 ARG A C 1
ATOM 846 O O . ARG A 1 104 ? 24.680 -2.066 -25.236 1.00 74.94 104 ARG A O 1
ATOM 853 N N . GLY A 1 105 ? 22.969 -3.464 -24.836 1.00 82.06 105 GLY A N 1
ATOM 854 C CA . GLY A 1 105 ? 23.739 -4.470 -24.099 1.00 82.06 105 GLY A CA 1
ATOM 855 C C . GLY A 1 105 ? 23.777 -4.227 -22.591 1.00 82.06 105 GLY A C 1
ATOM 856 O O . GLY A 1 105 ? 24.514 -4.915 -21.870 1.00 82.06 105 GLY A O 1
ATOM 857 N N . TRP A 1 106 ? 22.977 -3.278 -22.094 1.00 85.25 106 TRP A N 1
ATOM 858 C CA . TRP A 1 106 ? 22.816 -3.033 -20.665 1.00 85.25 106 TRP A CA 1
ATOM 859 C C . TRP A 1 106 ? 22.246 -4.276 -19.964 1.00 85.25 106 TRP A C 1
ATOM 861 O O . TRP A 1 106 ? 22.736 -4.641 -18.890 1.00 85.25 106 TRP A O 1
ATOM 871 N N . ALA A 1 107 ? 21.299 -4.990 -20.585 1.00 87.50 107 ALA A N 1
ATOM 872 C CA . ALA A 1 107 ? 20.675 -6.164 -19.987 1.00 87.50 107 ALA A CA 1
ATOM 873 C C . ALA A 1 107 ? 21.712 -7.277 -19.804 1.00 87.50 107 ALA A C 1
ATOM 875 O O . ALA A 1 107 ? 21.801 -7.878 -18.734 1.00 87.50 107 ALA A O 1
ATOM 876 N N . SER A 1 108 ? 22.589 -7.487 -20.794 1.00 88.06 108 SER A N 1
ATOM 877 C CA . SER A 1 108 ? 23.712 -8.426 -20.661 1.00 88.06 108 SER A CA 1
ATOM 878 C C . SER A 1 108 ? 24.709 -7.983 -19.588 1.00 88.06 108 SER A C 1
ATOM 880 O O . SER A 1 108 ? 25.157 -8.813 -18.794 1.00 88.06 108 SER A O 1
ATOM 882 N N . LYS A 1 109 ? 25.063 -6.691 -19.543 1.00 89.00 109 LYS A N 1
ATOM 883 C CA . LYS A 1 109 ? 26.003 -6.124 -18.559 1.00 89.00 109 LYS A CA 1
ATOM 884 C C . LYS A 1 109 ? 25.518 -6.311 -17.120 1.00 89.00 109 LYS A C 1
ATOM 886 O O . LYS A 1 109 ? 26.332 -6.572 -16.235 1.00 89.00 109 LYS A O 1
ATOM 891 N N . TYR A 1 110 ? 24.212 -6.191 -16.895 1.00 88.62 110 TYR A N 1
ATOM 892 C CA . TYR A 1 110 ? 23.583 -6.336 -15.580 1.00 88.62 110 TYR A CA 1
ATOM 893 C C . TYR A 1 110 ? 22.896 -7.696 -15.373 1.00 88.62 110 TYR A C 1
ATOM 895 O O . TYR A 1 110 ? 22.210 -7.892 -14.377 1.00 88.62 110 TYR A O 1
ATOM 903 N N . ASN A 1 111 ? 23.122 -8.659 -16.276 1.00 89.19 111 ASN A N 1
ATOM 904 C CA . ASN A 1 111 ? 22.583 -10.021 -16.220 1.00 89.19 111 ASN A CA 1
ATOM 905 C C . ASN A 1 111 ? 21.041 -10.097 -16.101 1.00 89.19 111 ASN A C 1
ATOM 907 O O . ASN A 1 111 ? 20.495 -11.035 -15.515 1.00 89.19 111 ASN A O 1
ATOM 911 N N . VAL A 1 112 ? 20.329 -9.143 -16.703 1.00 90.25 112 VAL A N 1
ATOM 912 C CA . VAL A 1 112 ? 18.867 -9.156 -16.823 1.00 90.25 112 VAL A CA 1
ATOM 913 C C . VAL A 1 112 ? 18.482 -10.057 -17.995 1.00 90.25 112 VAL A C 1
ATOM 915 O O . VAL A 1 112 ? 18.650 -9.702 -19.155 1.00 90.25 112 VAL A O 1
ATOM 918 N N . ARG A 1 113 ? 17.997 -11.266 -17.690 1.00 90.62 113 ARG A N 1
ATOM 919 C CA . ARG A 1 113 ? 17.660 -12.292 -18.703 1.00 90.62 113 ARG A CA 1
ATOM 920 C C . ARG A 1 113 ? 16.169 -12.498 -18.922 1.00 90.62 113 ARG A C 1
ATOM 922 O O . ARG A 1 113 ? 15.771 -13.113 -19.903 1.00 90.62 113 ARG A O 1
ATOM 929 N N . GLN A 1 114 ? 15.357 -12.055 -17.973 1.00 92.75 114 GLN A N 1
ATOM 930 C CA . GLN A 1 114 ? 13.919 -12.266 -17.971 1.00 92.75 114 GLN A CA 1
ATOM 931 C C . GLN A 1 114 ? 13.246 -11.107 -17.243 1.00 92.75 114 GLN A C 1
ATOM 933 O O . GLN A 1 114 ? 13.781 -10.614 -16.248 1.00 92.75 114 GLN A O 1
ATOM 938 N N . ILE A 1 115 ? 12.057 -10.734 -17.708 1.00 93.25 115 ILE A N 1
ATOM 939 C CA . ILE A 1 115 ? 11.111 -9.896 -16.973 1.00 93.25 115 ILE A CA 1
ATOM 940 C C . ILE A 1 115 ? 10.103 -10.826 -16.291 1.00 93.25 115 ILE A C 1
ATOM 942 O O . ILE A 1 115 ? 9.528 -11.703 -16.937 1.00 93.25 115 ILE A O 1
ATOM 946 N N . ALA A 1 116 ? 9.970 -10.701 -14.973 1.00 91.75 116 ALA A N 1
ATOM 947 C CA . ALA A 1 116 ? 8.993 -11.448 -14.187 1.00 91.75 116 ALA A CA 1
ATOM 948 C C . ALA A 1 116 ? 7.627 -10.762 -14.214 1.00 91.75 116 ALA A C 1
ATOM 950 O O . ALA A 1 116 ? 6.612 -11.448 -14.305 1.00 91.75 116 ALA A O 1
ATOM 951 N N . ASP A 1 117 ? 7.626 -9.433 -14.127 1.00 92.81 117 ASP A N 1
ATOM 952 C CA . ASP A 1 117 ? 6.432 -8.606 -14.217 1.00 92.81 117 ASP A CA 1
ATOM 953 C C . ASP A 1 117 ? 6.807 -7.183 -14.643 1.00 92.81 117 ASP A C 1
ATOM 955 O O . ASP A 1 117 ? 7.935 -6.739 -14.403 1.00 92.81 117 ASP A O 1
ATOM 959 N N . ALA A 1 118 ? 5.878 -6.469 -15.266 1.00 94.75 118 ALA A N 1
ATOM 960 C CA . ALA A 1 118 ? 6.081 -5.083 -15.648 1.00 94.75 118 ALA A CA 1
ATOM 961 C C . ALA A 1 118 ? 4.762 -4.318 -15.721 1.00 94.75 118 ALA A C 1
ATOM 963 O O . ALA A 1 118 ? 3.693 -4.863 -16.004 1.00 94.75 118 ALA A O 1
ATOM 964 N N . TYR A 1 119 ? 4.868 -3.022 -15.467 1.00 95.81 119 TYR A N 1
ATOM 965 C CA . TYR A 1 119 ? 3.764 -2.088 -15.514 1.00 95.81 119 TYR A CA 1
ATOM 966 C C . TYR A 1 119 ? 4.212 -0.808 -16.190 1.00 95.81 119 TYR A C 1
ATOM 968 O O . TYR A 1 119 ? 5.369 -0.401 -16.063 1.00 95.81 119 TYR A O 1
ATOM 976 N N . ILE A 1 120 ? 3.280 -0.161 -16.872 1.00 94.81 120 ILE A N 1
ATOM 977 C CA . ILE A 1 120 ? 3.502 1.106 -17.546 1.00 94.81 120 ILE A CA 1
ATOM 978 C C . ILE A 1 120 ? 2.523 2.154 -17.030 1.00 94.81 120 ILE A C 1
ATOM 980 O O . ILE A 1 120 ? 1.353 1.867 -16.778 1.00 94.81 120 ILE A O 1
ATOM 984 N N . LEU A 1 121 ? 3.010 3.377 -16.874 1.00 95.25 121 LEU A N 1
ATOM 985 C CA . LEU A 1 121 ? 2.193 4.571 -16.707 1.00 95.25 121 LEU A CA 1
ATOM 986 C C . LEU A 1 121 ? 2.507 5.484 -17.882 1.00 95.25 121 LEU A C 1
ATOM 988 O O . LEU A 1 121 ? 3.662 5.851 -18.060 1.00 95.25 121 LEU A O 1
ATOM 992 N N . ARG A 1 122 ? 1.489 5.852 -18.657 1.00 91.88 122 ARG A N 1
ATOM 993 C CA . ARG A 1 122 ? 1.603 6.834 -19.738 1.00 91.88 122 ARG A CA 1
ATOM 994 C C . ARG A 1 122 ? 0.946 8.131 -19.310 1.00 91.88 122 ARG A C 1
ATOM 996 O O . ARG A 1 122 ? -0.208 8.124 -18.878 1.00 91.88 122 ARG A O 1
ATOM 1003 N N . ILE A 1 123 ? 1.677 9.224 -19.437 1.00 90.38 123 ILE A N 1
ATOM 1004 C CA . ILE A 1 123 ? 1.219 10.569 -19.122 1.00 90.38 123 ILE A CA 1
ATOM 1005 C C . ILE A 1 123 ? 0.818 11.222 -20.449 1.00 90.38 123 ILE A C 1
ATOM 1007 O O . ILE A 1 123 ? 1.657 11.361 -21.339 1.00 90.38 123 ILE A O 1
ATOM 1011 N N . PRO A 1 124 ? -0.464 11.586 -20.633 1.00 83.56 124 PRO A N 1
ATOM 1012 C CA . PRO A 1 124 ? -0.908 12.216 -21.869 1.00 83.56 124 PRO A CA 1
ATOM 1013 C C . PRO A 1 124 ? -0.172 13.538 -22.123 1.00 83.56 124 PRO A C 1
ATOM 1015 O O . PRO A 1 124 ? -0.171 14.414 -21.259 1.00 83.56 124 PRO A O 1
ATOM 1018 N N . GLY A 1 125 ? 0.379 13.695 -23.325 1.00 75.00 125 GLY A N 1
ATOM 1019 C CA . GLY A 1 125 ? 0.943 14.943 -23.838 1.00 75.00 125 GLY A CA 1
ATOM 1020 C C . GLY A 1 125 ? 0.452 15.245 -25.258 1.00 75.00 125 GLY A C 1
ATOM 1021 O O . GLY A 1 125 ? -0.298 14.463 -25.851 1.00 75.00 125 GLY A O 1
ATOM 1022 N N . ASP A 1 126 ? 0.830 16.413 -25.779 1.00 69.94 126 ASP A N 1
ATOM 1023 C CA . ASP A 1 126 ? 0.512 16.841 -27.146 1.00 69.94 126 ASP A CA 1
ATOM 1024 C C . ASP A 1 126 ? 1.600 16.332 -28.105 1.00 69.94 126 ASP A C 1
ATOM 1026 O O . ASP A 1 126 ? 2.732 16.808 -28.076 1.00 69.94 126 ASP A O 1
ATOM 1030 N N . GLY A 1 127 ? 1.282 15.317 -28.913 1.00 66.75 127 GLY A N 1
ATOM 1031 C CA . GLY A 1 127 ? 2.206 14.698 -29.877 1.00 66.75 127 GLY A CA 1
ATOM 1032 C C . GLY A 1 127 ? 3.148 13.630 -29.301 1.00 66.75 127 GLY A C 1
ATOM 1033 O O . GLY A 1 127 ? 3.367 12.621 -29.960 1.00 66.75 127 GLY A O 1
ATOM 1034 N N . SER A 1 128 ? 3.621 13.777 -28.061 1.00 69.25 128 SER A N 1
ATOM 1035 C CA . SER A 1 128 ? 4.415 12.768 -27.340 1.00 69.25 128 SER A CA 1
ATOM 1036 C C . SER A 1 128 ? 3.817 12.454 -25.966 1.00 69.25 128 SER A C 1
ATOM 1038 O O . SER A 1 128 ? 3.078 13.258 -25.392 1.00 69.25 128 SER A O 1
ATOM 1040 N N . GLN A 1 129 ? 4.093 11.259 -25.442 1.00 82.94 129 GLN A N 1
ATOM 1041 C CA . GLN A 1 129 ? 3.684 10.834 -24.103 1.00 82.94 129 GLN A CA 1
ATOM 1042 C C . GLN A 1 129 ? 4.910 10.466 -23.280 1.00 82.94 129 GLN A C 1
ATOM 1044 O O . GLN A 1 129 ? 5.627 9.526 -23.621 1.00 82.94 129 GLN A O 1
ATOM 1049 N N . ASP A 1 130 ? 5.112 11.164 -22.164 1.00 90.19 130 ASP A N 1
ATOM 1050 C CA . ASP A 1 130 ? 6.038 10.694 -21.141 1.00 90.19 130 ASP A CA 1
ATOM 1051 C C . ASP A 1 130 ? 5.503 9.383 -20.565 1.00 90.19 130 ASP A C 1
ATOM 1053 O O . ASP A 1 130 ? 4.291 9.193 -20.394 1.00 90.19 130 ASP A O 1
ATOM 1057 N N . PHE A 1 131 ? 6.398 8.461 -20.237 1.00 92.44 131 PHE A N 1
ATOM 1058 C CA . PHE A 1 131 ? 6.007 7.214 -19.610 1.00 92.44 131 PHE A CA 1
ATOM 1059 C C . PHE A 1 131 ? 6.997 6.758 -18.546 1.00 92.44 131 PHE A C 1
ATOM 1061 O O . PHE A 1 131 ? 8.194 7.048 -18.581 1.00 92.44 131 PHE A O 1
ATOM 1068 N N . TYR A 1 132 ? 6.469 5.974 -17.611 1.00 95.31 132 TYR A N 1
ATOM 1069 C CA . TYR A 1 132 ? 7.240 5.228 -16.630 1.00 95.31 132 TYR A CA 1
ATOM 1070 C C . TYR A 1 132 ? 7.052 3.733 -16.852 1.00 95.31 132 TYR A C 1
ATOM 1072 O O . TYR A 1 132 ? 5.925 3.273 -17.030 1.00 95.31 132 TYR A O 1
ATOM 1080 N N . LEU A 1 133 ? 8.142 2.971 -16.772 1.00 95.62 133 LEU A N 1
ATOM 1081 C CA . LEU A 1 133 ? 8.126 1.509 -16.736 1.00 95.62 133 LEU A CA 1
ATOM 1082 C C . LEU A 1 133 ? 8.577 1.034 -15.362 1.00 95.62 133 LEU A C 1
ATOM 1084 O O . LEU A 1 133 ? 9.733 1.213 -14.999 1.00 95.62 133 LEU A O 1
ATOM 1088 N N . ALA A 1 134 ? 7.691 0.390 -14.612 1.00 96.88 134 ALA A N 1
ATOM 1089 C CA . ALA A 1 134 ? 8.026 -0.260 -13.352 1.00 96.88 134 ALA A CA 1
ATOM 1090 C C . ALA A 1 134 ? 8.177 -1.765 -13.600 1.00 96.88 134 ALA A C 1
ATOM 1092 O O . ALA A 1 134 ? 7.245 -2.418 -14.066 1.00 96.88 134 ALA A O 1
ATOM 1093 N N . ILE A 1 135 ? 9.363 -2.313 -13.341 1.00 95.88 135 ILE A N 1
ATOM 1094 C CA . ILE A 1 135 ? 9.772 -3.625 -13.852 1.00 95.88 135 ILE A CA 1
ATOM 1095 C C . ILE A 1 135 ? 10.311 -4.477 -12.712 1.00 95.88 135 ILE A C 1
ATOM 1097 O O . ILE A 1 135 ? 11.158 -4.037 -11.936 1.00 95.88 135 ILE A O 1
ATOM 1101 N N . GLN A 1 136 ? 9.878 -5.731 -12.650 1.00 94.38 136 GLN A N 1
ATOM 1102 C CA . GLN A 1 136 ? 10.523 -6.753 -11.845 1.00 94.38 136 GLN A CA 1
ATOM 1103 C C . GLN A 1 136 ? 11.268 -7.728 -12.752 1.00 94.38 136 GLN A C 1
ATOM 1105 O O . GLN A 1 136 ? 10.680 -8.362 -13.631 1.00 94.38 136 GLN A O 1
ATOM 1110 N N . THR A 1 137 ? 12.565 -7.893 -12.527 1.00 93.44 137 THR A N 1
ATOM 1111 C CA . THR A 1 137 ? 13.366 -8.868 -13.274 1.00 93.44 137 THR A CA 1
ATOM 1112 C C . THR A 1 137 ? 13.099 -10.295 -12.780 1.00 93.44 137 THR A C 1
ATOM 1114 O O . THR A 1 137 ? 12.601 -10.524 -11.676 1.00 93.44 137 THR A O 1
ATOM 1117 N N . GLY A 1 138 ? 13.484 -11.294 -13.574 1.00 88.88 138 GLY A N 1
ATOM 1118 C CA . GLY A 1 138 ? 13.444 -12.705 -13.179 1.00 88.88 138 GLY A CA 1
ATOM 1119 C C . GLY A 1 138 ? 14.305 -13.033 -11.951 1.00 88.88 138 GLY A C 1
ATOM 1120 O O . GLY A 1 138 ? 13.996 -13.990 -11.243 1.00 88.88 138 GLY A O 1
ATOM 1121 N N . SER A 1 139 ? 15.347 -12.237 -11.674 1.00 87.75 139 SER A N 1
ATOM 1122 C CA . SER A 1 139 ? 16.156 -12.321 -10.446 1.00 87.75 139 SER A CA 1
ATOM 1123 C C . SER A 1 139 ? 15.466 -11.705 -9.225 1.00 87.75 139 SER A C 1
ATOM 1125 O O . SER A 1 139 ? 15.876 -11.991 -8.103 1.00 87.75 139 SER A O 1
ATOM 1127 N N . GLY A 1 140 ? 14.402 -10.921 -9.423 1.00 88.38 140 GLY A N 1
ATOM 1128 C CA . GLY A 1 140 ? 13.655 -10.246 -8.364 1.00 88.38 140 GLY A CA 1
ATOM 1129 C C . GLY A 1 140 ? 14.049 -8.785 -8.138 1.00 88.38 140 GLY A C 1
ATOM 1130 O O . GLY A 1 140 ? 13.495 -8.164 -7.230 1.00 88.38 140 GLY A O 1
ATOM 1131 N N . ASP A 1 141 ? 14.951 -8.236 -8.955 1.00 92.00 141 ASP A N 1
ATOM 1132 C CA . ASP A 1 141 ? 15.345 -6.827 -8.895 1.00 92.00 141 ASP A CA 1
ATOM 1133 C C . ASP A 1 141 ? 14.193 -5.928 -9.346 1.00 92.00 141 ASP A C 1
ATOM 1135 O O . ASP A 1 141 ? 13.391 -6.300 -10.205 1.00 92.00 141 ASP A O 1
ATOM 1139 N N . THR A 1 142 ? 14.118 -4.738 -8.757 1.00 94.62 142 THR A N 1
ATOM 1140 C CA . THR A 1 142 ? 13.117 -3.715 -9.075 1.00 94.62 142 THR A CA 1
ATOM 1141 C C . THR A 1 142 ? 13.784 -2.632 -9.910 1.00 94.62 142 THR A C 1
ATOM 1143 O O . THR A 1 142 ? 14.733 -2.005 -9.445 1.00 94.62 142 THR A O 1
ATOM 1146 N N . LEU A 1 143 ? 13.310 -2.423 -11.136 1.00 95.75 143 LEU A N 1
ATOM 1147 C CA . LEU A 1 143 ? 13.782 -1.360 -12.016 1.00 95.75 143 LEU A CA 1
ATOM 1148 C C . LEU A 1 143 ? 12.675 -0.338 -12.261 1.00 95.75 143 LEU A C 1
ATOM 1150 O O . LEU A 1 143 ? 11.493 -0.690 -12.290 1.00 95.75 143 LEU A O 1
ATOM 1154 N N . LEU A 1 144 ? 13.071 0.912 -12.486 1.00 96.38 144 LEU A N 1
ATOM 1155 C CA . LEU A 1 144 ? 12.170 1.956 -12.958 1.00 96.38 144 LEU A CA 1
ATOM 1156 C C . LEU A 1 144 ? 12.799 2.697 -14.134 1.00 96.38 144 LEU A C 1
ATOM 1158 O O . LEU A 1 144 ? 13.881 3.268 -14.003 1.00 96.38 144 LEU A O 1
ATOM 1162 N N . GLY A 1 145 ? 12.123 2.658 -15.275 1.00 94.44 145 GLY A N 1
ATOM 1163 C CA . GLY A 1 145 ? 12.454 3.442 -16.455 1.00 94.44 145 GLY A CA 1
ATOM 1164 C C . GLY A 1 145 ? 11.590 4.693 -16.549 1.00 94.44 145 GLY A C 1
ATOM 1165 O O . GLY A 1 145 ? 10.419 4.655 -16.171 1.00 94.44 145 GLY A O 1
ATOM 1166 N N . TYR A 1 146 ? 12.162 5.769 -17.077 1.00 93.25 146 TYR A N 1
ATOM 1167 C CA . TYR A 1 146 ? 11.448 6.972 -17.506 1.00 93.25 146 TYR A CA 1
ATOM 1168 C C . TYR A 1 146 ? 11.878 7.334 -18.927 1.00 93.25 146 TYR A C 1
ATOM 1170 O O . TYR A 1 146 ? 13.073 7.271 -19.237 1.00 93.25 146 TYR A O 1
ATOM 1178 N N . GLY A 1 147 ? 10.926 7.711 -19.774 1.00 90.56 147 GLY A N 1
ATOM 1179 C CA . GLY A 1 147 ? 11.173 8.073 -21.167 1.00 90.56 147 GLY A CA 1
ATOM 1180 C C . GLY A 1 147 ? 9.973 8.740 -21.824 1.00 90.56 147 GLY A C 1
ATOM 1181 O O . GLY A 1 147 ? 9.009 9.089 -21.146 1.00 90.56 147 GLY A O 1
ATOM 1182 N N . TRP A 1 148 ? 10.038 8.872 -23.146 1.00 87.31 148 TRP A N 1
ATOM 1183 C CA . TRP A 1 148 ? 8.963 9.401 -23.986 1.00 87.31 148 TRP A CA 1
ATOM 1184 C C . TRP A 1 148 ? 8.665 8.448 -25.147 1.00 87.31 148 TRP A C 1
ATOM 1186 O O . TRP A 1 148 ? 9.563 7.778 -25.661 1.00 87.31 148 TRP A O 1
ATOM 1196 N N . GLU A 1 149 ? 7.398 8.380 -25.552 1.00 84.88 149 GLU A N 1
ATOM 1197 C CA . GLU A 1 149 ? 6.940 7.686 -26.759 1.00 84.88 149 GLU A CA 1
ATOM 1198 C C . GLU A 1 149 ? 6.111 8.635 -27.639 1.00 84.88 149 GLU A C 1
ATOM 1200 O O . GLU A 1 149 ? 5.196 9.308 -27.155 1.00 84.88 149 GLU A O 1
ATOM 1205 N N . ASP A 1 150 ? 6.386 8.675 -28.942 1.00 78.62 150 ASP A N 1
ATOM 1206 C CA . ASP A 1 150 ? 5.405 9.138 -29.924 1.00 78.62 150 ASP A CA 1
ATOM 1207 C C . ASP A 1 150 ? 4.288 8.089 -30.016 1.00 78.62 150 ASP A C 1
ATOM 1209 O O . ASP A 1 150 ? 4.513 6.887 -30.191 1.00 78.62 150 ASP A O 1
ATOM 1213 N N . ILE A 1 151 ? 3.043 8.549 -29.893 1.00 71.88 151 ILE A N 1
ATOM 1214 C CA . ILE A 1 151 ? 1.850 7.697 -29.941 1.00 71.88 151 ILE A CA 1
ATOM 1215 C C . ILE A 1 151 ? 1.790 6.903 -31.255 1.00 71.88 151 ILE A C 1
ATOM 1217 O O . ILE A 1 151 ? 1.334 5.755 -31.264 1.00 71.88 151 ILE A O 1
ATOM 1221 N N . SER A 1 152 ? 2.225 7.512 -32.360 1.00 72.38 152 SER A N 1
ATOM 1222 C CA . SER A 1 152 ? 2.219 6.917 -33.697 1.00 72.38 152 SER A CA 1
ATOM 1223 C C . SER A 1 152 ? 3.310 5.859 -33.901 1.00 72.38 152 SER A C 1
ATOM 1225 O O . SER A 1 152 ? 3.179 5.017 -34.794 1.00 72.38 152 SER A O 1
ATOM 1227 N N . GLU A 1 153 ? 4.314 5.823 -33.022 1.00 70.38 153 GLU A N 1
ATOM 1228 C CA . GLU A 1 153 ? 5.473 4.927 -33.098 1.00 70.38 153 GLU A CA 1
ATOM 1229 C C . GLU A 1 153 ? 5.592 3.994 -31.886 1.00 70.38 153 GLU A C 1
ATOM 1231 O O . GLU A 1 153 ? 6.614 3.345 -31.663 1.00 70.38 153 GLU A O 1
ATOM 1236 N N . ARG A 1 154 ? 4.507 3.854 -31.118 1.00 68.62 154 ARG A N 1
ATOM 1237 C CA . ARG A 1 154 ? 4.455 2.996 -29.932 1.00 68.62 154 ARG A CA 1
ATOM 1238 C C . ARG A 1 154 ? 4.977 1.582 -30.212 1.00 68.62 154 ARG A C 1
ATOM 1240 O O . ARG A 1 154 ? 4.517 0.894 -31.125 1.00 68.62 154 ARG A O 1
ATOM 1247 N N . GLY A 1 155 ? 5.888 1.127 -29.353 1.00 62.25 155 GLY A N 1
ATOM 1248 C CA . GLY A 1 155 ? 6.528 -0.187 -29.460 1.00 62.25 155 GLY A CA 1
ATOM 1249 C C . GLY A 1 155 ? 7.669 -0.245 -30.479 1.00 62.25 155 GLY A C 1
ATOM 1250 O O . GLY A 1 155 ? 8.224 -1.319 -30.698 1.00 62.25 155 GLY A O 1
ATOM 1251 N N . GLN A 1 156 ? 8.045 0.884 -31.089 1.00 69.69 156 GLN A N 1
ATOM 1252 C CA . GLN A 1 156 ? 9.215 1.000 -31.958 1.00 69.69 156 GLN A CA 1
ATOM 1253 C C . GLN A 1 156 ? 10.387 1.599 -31.170 1.00 69.69 156 GLN A C 1
ATOM 1255 O O . GLN A 1 156 ? 10.799 2.726 -31.414 1.00 69.69 156 GLN A O 1
ATOM 1260 N N . GLY A 1 157 ? 10.961 0.845 -30.225 1.00 57.28 157 GLY A N 1
ATOM 1261 C CA . GLY A 1 157 ? 12.057 1.346 -29.374 1.00 57.28 157 GLY A CA 1
ATOM 1262 C C . GLY A 1 157 ? 13.335 1.760 -30.131 1.00 57.28 157 GLY A C 1
ATOM 1263 O O . GLY A 1 157 ? 14.236 2.354 -29.556 1.00 57.28 157 GLY A O 1
ATOM 1264 N N . ALA A 1 158 ? 13.425 1.482 -31.435 1.00 56.50 158 ALA A N 1
ATOM 1265 C CA . ALA A 1 158 ? 14.509 1.951 -32.298 1.00 56.50 158 ALA A CA 1
ATOM 1266 C C . ALA A 1 158 ? 14.265 3.334 -32.938 1.00 56.50 158 ALA A C 1
ATOM 1268 O O . ALA A 1 158 ? 15.132 3.787 -33.687 1.00 56.50 158 ALA A O 1
ATOM 1269 N N . SER A 1 159 ? 13.121 3.975 -32.684 1.00 63.41 159 SER A N 1
ATOM 1270 C CA . SER A 1 159 ? 12.856 5.341 -33.139 1.00 63.41 159 SER A CA 1
ATOM 1271 C C . SER A 1 159 ? 13.539 6.373 -32.232 1.00 63.41 159 SER A C 1
ATOM 1273 O O . SER A 1 159 ? 13.621 6.186 -31.016 1.00 63.41 159 SER A O 1
ATOM 1275 N N . ASP A 1 160 ? 14.017 7.475 -32.810 1.00 65.44 160 ASP A N 1
ATOM 1276 C CA . ASP A 1 160 ? 14.467 8.656 -32.065 1.00 65.44 160 ASP A CA 1
ATOM 1277 C C . ASP A 1 160 ? 13.328 9.326 -31.278 1.00 65.44 160 ASP A C 1
ATOM 1279 O O . ASP A 1 160 ? 13.577 9.968 -30.251 1.00 65.44 160 ASP A O 1
ATOM 1283 N N . ASP A 1 161 ? 12.084 9.063 -31.674 1.00 69.00 161 ASP A N 1
ATOM 1284 C CA . ASP A 1 161 ? 10.883 9.589 -31.032 1.00 69.00 161 ASP A CA 1
ATOM 1285 C C . ASP A 1 161 ? 10.269 8.614 -30.001 1.00 69.00 161 ASP A C 1
ATOM 1287 O O . ASP A 1 161 ? 9.228 8.897 -29.407 1.00 69.00 161 ASP A O 1
ATOM 1291 N N . THR A 1 162 ? 10.917 7.470 -29.722 1.00 77.25 162 THR A N 1
ATOM 1292 C CA . THR A 1 162 ? 10.511 6.526 -28.663 1.00 77.25 162 THR A CA 1
ATOM 1293 C C . THR A 1 162 ? 11.720 5.941 -27.933 1.00 77.25 162 THR A C 1
ATOM 1295 O O . THR A 1 162 ? 12.331 4.972 -28.384 1.00 77.25 162 THR A O 1
ATOM 1298 N N . SER A 1 163 ? 12.061 6.487 -26.762 1.00 84.81 163 SER A N 1
ATOM 1299 C CA . SER A 1 163 ? 13.219 6.008 -25.998 1.00 84.81 163 SER A CA 1
ATOM 1300 C C . SER A 1 163 ? 13.098 6.227 -24.492 1.00 84.81 163 SER A C 1
ATOM 1302 O O . SER A 1 163 ? 12.387 7.113 -24.012 1.00 84.81 163 SER A O 1
ATOM 1304 N N . LEU A 1 164 ? 13.823 5.406 -23.729 1.00 89.31 164 LEU A N 1
ATOM 1305 C CA . LEU A 1 164 ? 14.104 5.718 -22.336 1.00 89.31 164 LEU A CA 1
ATOM 1306 C C . LEU A 1 164 ? 15.124 6.853 -22.268 1.00 89.31 164 LEU A C 1
ATOM 1308 O O . LEU A 1 164 ? 16.089 6.902 -23.031 1.00 89.31 164 LEU A O 1
ATOM 1312 N N . GLN A 1 165 ? 14.935 7.718 -21.281 1.00 88.12 165 GLN A N 1
ATOM 1313 C CA . GLN A 1 165 ? 15.943 8.662 -20.825 1.00 88.12 165 GLN A CA 1
ATOM 1314 C C . GLN A 1 165 ? 16.769 8.057 -19.693 1.00 88.12 165 GLN A C 1
ATOM 1316 O O . GLN A 1 165 ? 17.996 8.150 -19.695 1.00 88.12 165 GLN A O 1
ATOM 1321 N N . TRP A 1 166 ? 16.091 7.392 -18.754 1.00 90.44 166 TRP A N 1
ATOM 1322 C CA . TRP A 1 166 ? 16.707 6.772 -17.589 1.00 90.44 166 TRP A CA 1
ATOM 1323 C C . TRP A 1 166 ? 16.198 5.357 -17.358 1.00 90.44 166 TRP A C 1
ATOM 1325 O O . TRP A 1 166 ? 15.026 5.057 -17.584 1.00 90.44 166 TRP A O 1
ATOM 1335 N N . LEU A 1 167 ? 17.080 4.509 -16.829 1.00 93.75 167 LEU A N 1
ATOM 1336 C CA . LEU A 1 167 ? 16.727 3.232 -16.217 1.00 93.75 167 LEU A CA 1
ATOM 1337 C C . LEU A 1 167 ? 17.455 3.102 -14.882 1.00 93.75 167 LEU A C 1
ATOM 1339 O O . LEU A 1 167 ? 18.687 3.084 -14.836 1.00 93.75 167 LEU A O 1
ATOM 1343 N N . PHE A 1 168 ? 16.697 2.975 -13.801 1.00 94.19 168 PHE A N 1
ATOM 1344 C CA . PHE A 1 168 ? 17.215 2.876 -12.443 1.00 94.19 168 PHE A CA 1
ATOM 1345 C C . PHE A 1 168 ? 17.051 1.465 -11.891 1.00 94.19 168 PHE A C 1
ATOM 1347 O O . PHE A 1 168 ? 16.012 0.841 -12.078 1.00 94.19 168 PHE A O 1
ATOM 1354 N N . LEU A 1 169 ? 18.055 0.996 -11.153 1.00 94.38 169 LEU A N 1
ATOM 1355 C CA . LEU A 1 169 ? 17.915 -0.074 -10.174 1.00 94.38 169 LEU A CA 1
ATOM 1356 C C . LEU A 1 169 ? 17.461 0.541 -8.850 1.00 94.38 169 LEU A C 1
ATOM 1358 O O . LEU A 1 169 ? 18.089 1.482 -8.352 1.00 94.38 169 LEU A O 1
ATOM 1362 N N . LEU A 1 170 ? 16.385 0.001 -8.290 1.00 95.00 170 LEU A N 1
ATOM 1363 C CA . LEU A 1 170 ? 15.751 0.490 -7.076 1.00 95.00 170 LEU A CA 1
ATOM 1364 C C . LEU A 1 170 ? 15.917 -0.491 -5.914 1.00 95.00 170 LEU A C 1
ATOM 1366 O O . LEU A 1 170 ? 15.808 -1.707 -6.080 1.00 95.00 170 LEU A O 1
ATOM 1370 N N . VAL A 1 171 ? 16.072 0.060 -4.710 1.00 93.44 171 VAL A N 1
ATOM 1371 C CA . VAL A 1 171 ? 16.116 -0.697 -3.450 1.00 93.44 171 VAL A CA 1
ATOM 1372 C C . VAL A 1 171 ? 15.029 -0.195 -2.491 1.00 93.44 171 VAL A C 1
ATOM 1374 O O . VAL A 1 171 ? 14.893 1.023 -2.327 1.00 93.44 171 VAL A O 1
ATOM 1377 N N . PRO A 1 172 ? 14.247 -1.089 -1.850 1.00 93.06 172 PRO A N 1
ATOM 1378 C CA . PRO A 1 172 ? 13.195 -0.688 -0.923 1.00 93.06 172 PRO A CA 1
ATOM 1379 C C . PRO A 1 172 ? 13.769 -0.048 0.347 1.00 93.06 172 PRO A C 1
ATOM 1381 O O . PRO A 1 172 ? 14.745 -0.537 0.933 1.00 93.06 172 PRO A O 1
ATOM 1384 N N . THR A 1 173 ? 13.136 1.032 0.795 1.00 92.19 173 THR A N 1
ATOM 1385 C CA . THR A 1 173 ? 13.591 1.859 1.924 1.00 92.19 173 THR A CA 1
ATOM 1386 C C . THR A 1 173 ? 12.694 1.784 3.150 1.00 92.19 173 THR A C 1
ATOM 1388 O O . THR A 1 173 ? 13.090 2.300 4.195 1.00 92.19 173 THR A O 1
ATOM 1391 N N . LEU A 1 174 ? 11.536 1.117 3.063 1.00 90.88 174 LEU A N 1
ATOM 1392 C CA . LEU A 1 174 ? 10.701 0.882 4.239 1.00 90.88 174 LEU A CA 1
ATOM 1393 C C . LEU A 1 174 ? 11.500 0.155 5.337 1.00 90.88 174 LEU A C 1
ATOM 1395 O O . LEU A 1 174 ? 12.299 -0.740 5.024 1.00 90.88 174 LEU A O 1
ATOM 1399 N N . PRO A 1 175 ? 11.311 0.529 6.613 1.00 85.81 175 PRO A N 1
ATOM 1400 C CA . PRO A 1 175 ? 12.023 -0.099 7.717 1.00 85.81 175 PRO A CA 1
ATOM 1401 C C . PRO A 1 175 ? 11.610 -1.570 7.857 1.00 85.81 175 PRO A C 1
ATOM 1403 O O . PRO A 1 175 ? 10.494 -1.946 7.521 1.00 85.81 175 PRO A O 1
ATOM 1406 N N . GLU A 1 176 ? 12.503 -2.425 8.365 1.00 77.88 176 GLU A N 1
ATOM 1407 C CA . GLU A 1 176 ? 12.183 -3.848 8.610 1.00 77.88 176 GLU A CA 1
ATOM 1408 C C . GLU A 1 176 ? 11.162 -4.049 9.732 1.00 77.88 176 GLU A C 1
ATOM 1410 O O . GLU A 1 176 ? 10.523 -5.098 9.811 1.00 77.88 176 GLU A O 1
ATOM 1415 N N . HIS A 1 177 ? 11.023 -3.045 10.595 1.00 76.81 177 HIS A N 1
ATOM 1416 C CA . HIS A 1 177 ? 10.135 -3.041 11.743 1.00 76.81 177 HIS A CA 1
ATOM 1417 C C . HIS A 1 177 ? 9.419 -1.697 11.840 1.00 76.81 177 HIS A C 1
ATOM 1419 O O . HIS A 1 177 ? 10.002 -0.655 11.531 1.00 76.81 177 HIS A O 1
ATOM 1425 N N . GLY A 1 178 ? 8.191 -1.725 12.351 1.00 74.75 178 GLY A N 1
ATOM 1426 C CA . GLY A 1 178 ? 7.371 -0.535 12.539 1.00 74.75 178 GLY A CA 1
ATOM 1427 C C . GLY A 1 178 ? 6.562 -0.141 11.303 1.00 74.75 178 GLY A C 1
ATOM 1428 O O . GLY A 1 178 ? 6.805 -0.591 10.182 1.00 74.75 178 GLY A O 1
ATOM 1429 N N . ALA A 1 179 ? 5.573 0.717 11.540 1.00 83.19 179 ALA A N 1
ATOM 1430 C CA . ALA A 1 179 ? 4.691 1.244 10.512 1.00 83.19 179 ALA A CA 1
ATOM 1431 C C . ALA A 1 179 ? 5.274 2.520 9.884 1.00 83.19 179 ALA A C 1
ATOM 1433 O O . ALA A 1 179 ? 5.765 3.398 10.592 1.00 83.19 179 ALA A O 1
ATOM 1434 N N . ASP A 1 180 ? 5.170 2.640 8.561 1.00 89.94 180 ASP A N 1
ATOM 1435 C CA . ASP A 1 180 ? 5.393 3.895 7.836 1.00 89.94 180 ASP A CA 1
ATOM 1436 C C . ASP A 1 180 ? 4.016 4.504 7.553 1.00 89.94 180 ASP A C 1
ATOM 1438 O O . ASP A 1 180 ? 3.342 4.118 6.598 1.00 89.94 180 ASP A O 1
ATOM 1442 N N . ALA A 1 181 ? 3.555 5.373 8.457 1.00 89.62 181 ALA A N 1
ATOM 1443 C CA . ALA A 1 181 ? 2.209 5.946 8.404 1.00 89.62 181 ALA A CA 1
ATOM 1444 C C . ALA A 1 181 ? 1.956 6.662 7.069 1.00 89.62 181 ALA A C 1
ATOM 1446 O O . ALA A 1 181 ? 0.970 6.371 6.401 1.00 89.62 181 ALA A O 1
ATOM 1447 N N . ASP A 1 182 ? 2.905 7.488 6.622 1.00 90.38 182 ASP A N 1
ATOM 1448 C CA . ASP A 1 182 ? 2.807 8.223 5.360 1.00 90.38 182 ASP A CA 1
ATOM 1449 C C . ASP A 1 182 ? 2.614 7.281 4.158 1.00 90.38 182 ASP A C 1
ATOM 1451 O O . ASP A 1 182 ? 1.856 7.583 3.231 1.00 90.38 182 ASP A O 1
ATOM 1455 N N . PHE A 1 183 ? 3.322 6.146 4.130 1.00 92.56 183 PHE A N 1
ATOM 1456 C CA . PHE A 1 183 ? 3.152 5.134 3.087 1.00 92.56 183 PHE A CA 1
ATOM 1457 C C . PHE A 1 183 ? 1.758 4.487 3.126 1.00 92.56 183 PHE A C 1
ATOM 1459 O O . PHE A 1 183 ? 1.146 4.264 2.073 1.00 92.56 183 PHE A O 1
ATOM 1466 N N . LEU A 1 184 ? 1.262 4.161 4.322 1.00 92.81 184 LEU A N 1
ATOM 1467 C CA . LEU A 1 184 ? -0.040 3.514 4.504 1.00 92.81 184 LEU A CA 1
ATOM 1468 C C . LEU A 1 184 ? -1.185 4.463 4.132 1.00 92.81 184 LEU A C 1
ATOM 1470 O O . LEU A 1 184 ? -2.104 4.039 3.432 1.00 92.81 184 LEU A O 1
ATOM 1474 N N . ASP A 1 185 ? -1.066 5.743 4.488 1.00 92.69 185 ASP A N 1
ATOM 1475 C CA . ASP A 1 185 ? -1.990 6.813 4.099 1.00 92.69 185 ASP A CA 1
ATOM 1476 C C . ASP A 1 185 ? -2.125 6.884 2.578 1.00 92.69 185 ASP A C 1
ATOM 1478 O O . ASP A 1 185 ? -3.229 6.764 2.040 1.00 92.69 185 ASP A O 1
ATOM 1482 N N . ARG A 1 186 ? -0.992 6.973 1.860 1.00 91.94 186 ARG A N 1
ATOM 1483 C CA . ARG A 1 186 ? -0.986 6.970 0.384 1.00 91.94 186 ARG A CA 1
ATOM 1484 C C . ARG A 1 186 ? -1.590 5.694 -0.198 1.00 91.94 186 ARG A C 1
ATOM 1486 O O . ARG A 1 186 ? -2.309 5.763 -1.190 1.00 91.94 186 ARG A O 1
ATOM 1493 N N . SER A 1 187 ? -1.311 4.542 0.412 1.00 90.94 187 SER A N 1
ATOM 1494 C CA . SER A 1 187 ? -1.804 3.243 -0.069 1.00 90.94 187 SER A CA 1
ATOM 1495 C C . SER A 1 187 ? -3.307 3.042 0.141 1.00 90.94 187 SER A C 1
ATOM 1497 O O . SER A 1 187 ? -3.922 2.267 -0.593 1.00 90.94 187 SER A O 1
ATOM 1499 N N . LEU A 1 188 ? -3.906 3.714 1.129 1.00 91.44 188 LEU A N 1
ATOM 1500 C CA . LEU A 1 188 ? -5.343 3.629 1.403 1.00 91.44 188 LEU A CA 1
ATOM 1501 C C . LEU A 1 188 ? -6.155 4.706 0.708 1.00 91.44 188 LEU A C 1
ATOM 1503 O O . LEU A 1 188 ? -7.271 4.406 0.285 1.00 91.44 188 LEU A O 1
ATOM 1507 N N . ALA A 1 189 ? -5.609 5.917 0.572 1.00 89.25 189 ALA A N 1
ATOM 1508 C CA . ALA A 1 189 ? -6.342 7.095 0.110 1.00 89.25 189 ALA A CA 1
ATOM 1509 C C . ALA A 1 189 ? -7.185 6.815 -1.138 1.00 89.25 189 ALA A C 1
ATOM 1511 O O . ALA A 1 189 ? -8.372 7.113 -1.208 1.00 89.25 189 ALA A O 1
ATOM 1512 N N . ALA A 1 190 ? -6.606 6.132 -2.115 1.00 82.12 190 ALA A N 1
ATOM 1513 C CA . ALA A 1 190 ? -7.313 5.815 -3.339 1.00 82.12 190 ALA A CA 1
ATOM 1514 C C . ALA A 1 190 ? -8.284 4.626 -3.265 1.00 82.12 190 ALA A C 1
ATOM 1516 O O . ALA A 1 190 ? -9.233 4.590 -4.047 1.00 82.12 190 ALA A O 1
ATOM 1517 N N . SER A 1 191 ? -8.045 3.654 -2.382 1.00 85.88 191 SER A N 1
ATOM 1518 C CA . SER A 1 191 ? -9.000 2.560 -2.140 1.00 85.88 191 SER A CA 1
ATOM 1519 C C . SER A 1 191 ? -10.248 3.090 -1.431 1.00 85.88 191 SER A C 1
ATOM 1521 O O . SER A 1 191 ? -11.365 2.658 -1.705 1.00 85.88 191 SER A O 1
ATOM 1523 N N . VAL A 1 192 ? -10.052 4.067 -0.547 1.00 87.81 192 VAL A N 1
ATOM 1524 C CA . VAL A 1 192 ? -11.122 4.767 0.165 1.00 87.81 192 VAL A CA 1
ATOM 1525 C C . VAL A 1 192 ? -11.801 5.816 -0.727 1.00 87.81 192 VAL A C 1
ATOM 1527 O O . VAL A 1 192 ? -13.014 5.978 -0.657 1.00 87.81 192 VAL A O 1
ATOM 1530 N N . GLY A 1 193 ? -11.045 6.474 -1.609 1.00 85.56 193 GLY A N 1
ATOM 1531 C CA . GLY A 1 193 ? -11.525 7.542 -2.490 1.00 85.56 193 GLY A CA 1
ATOM 1532 C C . GLY A 1 193 ? -11.366 8.958 -1.923 1.00 85.56 193 GLY A C 1
ATOM 1533 O O . GLY A 1 193 ? -11.845 9.902 -2.543 1.00 85.56 193 GLY A O 1
ATOM 1534 N N . GLU A 1 194 ? -10.682 9.117 -0.787 1.00 85.88 194 GLU A N 1
ATOM 1535 C CA . GLU A 1 194 ? -10.482 10.386 -0.071 1.00 85.88 194 GLU A CA 1
ATOM 1536 C C . GLU A 1 194 ? -9.096 10.432 0.593 1.00 85.88 194 GLU A C 1
ATOM 1538 O O . GLU A 1 194 ? -8.347 9.454 0.567 1.00 85.88 194 GLU A O 1
ATOM 1543 N N . SER A 1 195 ? -8.723 11.565 1.196 1.00 88.50 195 SER A N 1
ATOM 1544 C CA . SER A 1 195 ? -7.531 11.612 2.047 1.00 88.50 195 SER A CA 1
ATOM 1545 C C . SER A 1 195 ? -7.725 10.715 3.271 1.00 88.50 195 SER A C 1
ATOM 1547 O O . SER A 1 195 ? -8.812 10.628 3.841 1.00 88.50 195 SER A O 1
ATOM 1549 N N . VAL A 1 196 ? -6.656 10.026 3.662 1.00 91.25 196 VAL A N 1
ATOM 1550 C CA . VAL A 1 196 ? -6.652 9.074 4.774 1.00 91.25 196 VAL A CA 1
ATOM 1551 C C . VAL A 1 196 ? -5.518 9.431 5.722 1.00 91.25 196 VAL A C 1
ATOM 1553 O O . VAL A 1 196 ? -4.433 9.792 5.272 1.00 91.25 196 VAL A O 1
ATOM 1556 N N . THR A 1 197 ? -5.774 9.306 7.023 1.00 92.56 197 THR A N 1
ATOM 1557 C CA . THR A 1 197 ? -4.752 9.368 8.072 1.00 92.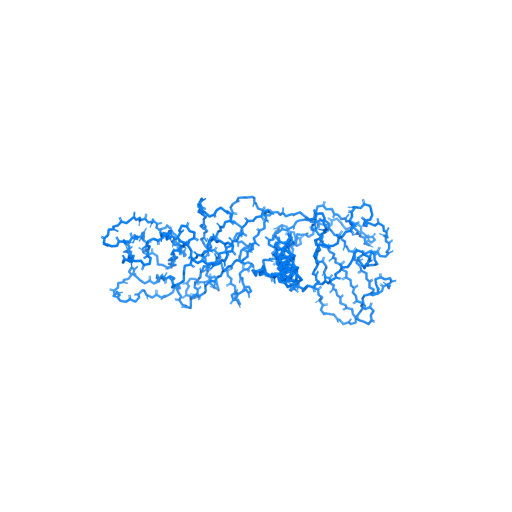56 197 THR A CA 1
ATOM 1558 C C . THR A 1 197 ? -4.842 8.127 8.953 1.00 92.56 197 THR A C 1
ATOM 1560 O O . THR A 1 197 ? -5.831 7.911 9.660 1.00 92.56 197 THR A O 1
ATOM 1563 N N . CYS A 1 198 ? -3.802 7.304 8.922 1.00 93.62 198 CYS A N 1
ATOM 1564 C CA . CYS A 1 198 ? -3.626 6.153 9.791 1.00 93.62 198 CYS A CA 1
ATOM 1565 C C . CYS A 1 198 ? -3.166 6.629 11.172 1.00 93.62 198 CYS A C 1
ATOM 1567 O O . CYS A 1 198 ? -2.137 7.290 11.307 1.00 93.62 198 CYS A O 1
ATOM 1569 N N . PHE A 1 199 ? -3.915 6.278 12.215 1.00 92.50 199 PHE A N 1
ATOM 1570 C CA . PHE A 1 199 ? -3.689 6.788 13.574 1.00 92.50 199 PHE A CA 1
ATOM 1571 C C . PHE A 1 199 ? -3.319 5.699 14.589 1.00 92.50 199 PHE A C 1
ATOM 1573 O O . PHE A 1 199 ? -2.930 6.001 15.716 1.00 92.50 199 PHE A O 1
ATOM 1580 N N . SER A 1 200 ? -3.474 4.422 14.234 1.00 93.44 200 SER A N 1
ATOM 1581 C CA . SER A 1 200 ? -3.178 3.297 15.123 1.00 93.44 200 SER A CA 1
ATOM 1582 C C . SER A 1 200 ? -2.706 2.091 14.324 1.00 93.44 200 SER A C 1
ATOM 1584 O O . SER A 1 200 ? -3.188 1.854 13.216 1.00 93.44 200 SER A O 1
ATOM 1586 N N . PHE A 1 201 ? -1.777 1.326 14.895 1.00 93.88 201 PHE A N 1
ATOM 1587 C CA . PHE A 1 201 ? -1.138 0.175 14.265 1.00 93.88 201 PHE A CA 1
ATOM 1588 C C . PHE A 1 201 ? -1.078 -0.972 15.270 1.00 93.88 201 PHE A C 1
ATOM 1590 O O . PHE A 1 201 ? -0.631 -0.789 16.403 1.00 93.88 201 PHE A O 1
ATOM 1597 N N . TYR A 1 202 ? -1.543 -2.147 14.863 1.00 93.12 202 TYR A N 1
ATOM 1598 C CA . TYR A 1 202 ? -1.587 -3.342 15.693 1.00 93.12 202 TYR A CA 1
ATOM 1599 C C . TYR A 1 202 ? -0.951 -4.522 14.963 1.00 93.12 202 TYR A C 1
ATOM 1601 O O . TYR A 1 202 ? -1.375 -4.888 13.867 1.00 93.12 202 TYR A O 1
ATOM 1609 N N . GLU A 1 203 ? 0.021 -5.151 15.616 1.00 90.81 203 GLU A N 1
ATOM 1610 C CA . GLU A 1 203 ? 0.662 -6.393 15.188 1.00 90.81 203 GLU A CA 1
ATOM 1611 C C . GLU A 1 203 ? 0.449 -7.468 16.261 1.00 90.81 203 GLU A C 1
ATOM 1613 O O . GLU A 1 203 ? 0.325 -7.171 17.452 1.00 90.81 203 GLU A O 1
ATOM 1618 N N . ASN A 1 204 ? 0.400 -8.737 15.853 1.00 86.06 204 ASN A N 1
ATOM 1619 C CA . ASN A 1 204 ? 0.227 -9.856 16.777 1.00 86.06 204 ASN A CA 1
ATOM 1620 C C . ASN A 1 204 ? 1.189 -10.997 16.441 1.00 86.06 204 ASN A C 1
ATOM 1622 O O . ASN A 1 204 ? 1.270 -11.426 15.293 1.00 86.06 204 ASN A O 1
ATOM 1626 N N . GLU A 1 205 ? 1.842 -11.564 17.458 1.00 86.25 205 GLU A N 1
ATOM 1627 C CA . GLU A 1 205 ? 2.766 -12.699 17.301 1.00 86.25 205 GLU A CA 1
ATOM 1628 C C . GLU A 1 205 ? 2.121 -13.933 16.650 1.00 86.25 205 GLU A C 1
ATOM 1630 O O . GLU A 1 205 ? 2.792 -14.719 15.987 1.00 86.25 205 GLU A O 1
ATOM 1635 N N . SER A 1 206 ? 0.809 -14.112 16.817 1.00 84.00 206 SER A N 1
ATOM 1636 C CA . SER A 1 206 ? 0.056 -15.218 16.213 1.00 84.00 206 SER A CA 1
ATOM 1637 C C . SER A 1 206 ? -0.257 -15.011 14.729 1.00 84.00 206 SER A C 1
ATOM 1639 O O . SER A 1 206 ? -0.703 -15.954 14.077 1.00 84.00 206 SER A O 1
ATOM 1641 N N . ALA A 1 207 ? -0.047 -13.805 14.199 1.00 86.19 207 ALA A N 1
ATOM 1642 C CA . ALA A 1 207 ? -0.218 -13.467 12.790 1.00 86.19 207 ALA A CA 1
ATOM 1643 C C . ALA A 1 207 ? 0.999 -12.659 12.289 1.00 86.19 207 ALA A C 1
ATOM 1645 O O . ALA A 1 207 ? 0.867 -11.484 11.944 1.00 86.19 207 ALA A O 1
ATOM 1646 N N . PRO A 1 208 ? 2.203 -13.265 12.272 1.00 87.62 208 PRO A N 1
ATOM 1647 C CA . PRO A 1 208 ? 3.429 -12.555 11.933 1.00 87.62 208 PRO A CA 1
ATOM 1648 C C . PRO A 1 208 ? 3.392 -12.037 10.492 1.00 87.62 208 PRO A C 1
ATOM 1650 O O . PRO A 1 208 ? 2.945 -12.732 9.576 1.00 87.62 208 PRO A O 1
ATOM 1653 N N . GLY A 1 209 ? 3.884 -10.812 10.298 1.00 88.75 209 GLY A N 1
ATOM 1654 C CA . GLY A 1 209 ? 3.860 -10.135 9.002 1.00 88.75 209 GLY A CA 1
ATOM 1655 C C . GLY A 1 209 ? 2.482 -9.603 8.605 1.00 88.75 209 GLY A C 1
ATOM 1656 O O . GLY A 1 209 ? 2.281 -9.299 7.434 1.00 88.75 209 GLY A O 1
ATOM 1657 N N . 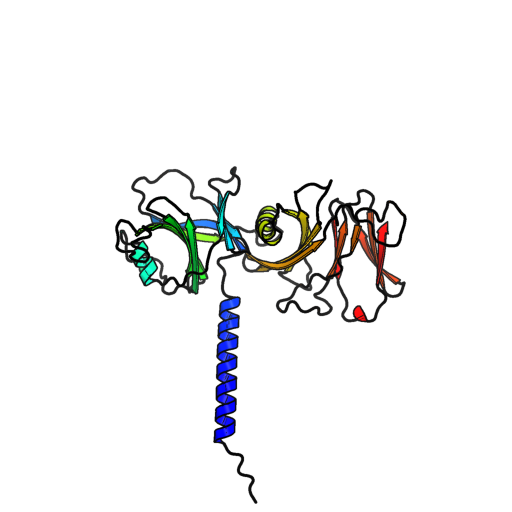TYR A 1 210 ? 1.529 -9.502 9.536 1.00 92.00 210 TYR A N 1
ATOM 1658 C CA . TYR A 1 210 ? 0.272 -8.789 9.329 1.00 92.00 210 TYR A CA 1
ATOM 1659 C C . TYR A 1 210 ? 0.142 -7.633 10.310 1.00 92.00 210 TYR A C 1
ATOM 1661 O O . TYR A 1 210 ? 0.469 -7.761 11.490 1.00 92.00 210 TYR A O 1
ATOM 1669 N N . MET A 1 211 ? -0.407 -6.535 9.810 1.00 92.88 211 MET A N 1
ATOM 1670 C CA . MET A 1 211 ? -0.686 -5.334 10.575 1.00 92.88 211 MET A CA 1
ATOM 1671 C C . MET A 1 211 ? -2.128 -4.906 10.331 1.00 92.88 211 MET A C 1
ATOM 1673 O O . MET A 1 211 ? -2.584 -4.850 9.188 1.00 92.88 211 MET A O 1
ATOM 1677 N N . ILE A 1 212 ? -2.830 -4.584 11.411 1.00 95.62 212 ILE A N 1
ATOM 1678 C CA . ILE A 1 212 ? -4.124 -3.909 11.362 1.00 95.62 212 ILE A CA 1
ATOM 1679 C C . ILE A 1 212 ? -3.849 -2.433 11.615 1.00 95.62 212 ILE A C 1
ATOM 1681 O O . ILE A 1 212 ? -3.195 -2.095 12.602 1.00 95.62 212 ILE A O 1
ATOM 1685 N N . SER A 1 213 ? -4.329 -1.558 10.741 1.00 95.81 213 SER A N 1
ATOM 1686 C CA . SER A 1 213 ? -4.223 -0.116 10.928 1.00 95.81 213 SER A CA 1
ATOM 1687 C C . SER A 1 213 ? -5.601 0.514 11.023 1.00 95.81 213 SER A C 1
ATOM 1689 O O . SER A 1 213 ? -6.453 0.245 10.180 1.00 95.81 213 SER A O 1
ATOM 1691 N N . GLY A 1 214 ? -5.815 1.332 12.051 1.00 95.81 214 GLY A N 1
ATOM 1692 C CA . GLY A 1 214 ? -6.993 2.185 12.169 1.00 95.81 214 GLY A CA 1
ATOM 1693 C C . GLY A 1 214 ? -6.754 3.486 11.418 1.00 95.81 214 GLY A C 1
ATOM 1694 O O . GLY A 1 214 ? -5.680 4.080 11.553 1.00 95.81 214 GLY A O 1
ATOM 1695 N N . PHE A 1 215 ? -7.742 3.925 10.645 1.00 94.62 215 PHE A N 1
ATOM 1696 C CA . PHE A 1 215 ? -7.633 5.124 9.823 1.00 94.62 215 PHE A CA 1
ATOM 1697 C C . PHE A 1 215 ? -8.891 5.991 9.880 1.00 94.62 215 PHE A C 1
ATOM 1699 O O . PHE A 1 215 ? -9.984 5.515 10.203 1.00 94.62 215 PHE A O 1
ATOM 1706 N N . ILE A 1 216 ? -8.719 7.275 9.581 1.00 92.69 216 ILE A N 1
ATOM 1707 C CA . ILE A 1 216 ? -9.779 8.281 9.512 1.00 92.69 216 ILE A CA 1
ATOM 1708 C C . ILE A 1 216 ? -9.711 8.993 8.159 1.00 92.69 216 ILE A C 1
ATOM 1710 O O . ILE A 1 216 ? -8.612 9.194 7.633 1.00 92.69 216 ILE A O 1
ATOM 1714 N N . THR A 1 217 ? -10.859 9.335 7.578 1.00 90.00 217 THR A N 1
ATOM 1715 C CA . THR A 1 217 ? -10.913 10.087 6.313 1.00 90.00 217 THR A CA 1
ATOM 1716 C C . THR A 1 217 ? -10.896 11.595 6.548 1.00 90.00 217 THR A C 1
ATOM 1718 O O . THR A 1 217 ? -11.147 12.054 7.661 1.00 90.00 217 THR A O 1
ATOM 1721 N N . ASP A 1 218 ? -10.527 12.375 5.529 1.00 78.75 218 ASP A N 1
ATOM 1722 C CA . ASP A 1 218 ? -10.506 13.853 5.537 1.00 78.75 218 ASP A CA 1
ATOM 1723 C C . ASP A 1 218 ? -9.578 14.500 6.596 1.00 78.75 218 ASP A C 1
ATOM 1725 O O . ASP A 1 218 ? -9.524 15.717 6.756 1.00 78.75 218 ASP A O 1
ATOM 1729 N N . GLY A 1 219 ? -8.824 13.695 7.355 1.00 63.84 219 GLY A N 1
ATOM 1730 C CA . GLY A 1 219 ? -7.874 14.151 8.378 1.00 63.84 219 GLY A CA 1
ATOM 1731 C C . GLY A 1 219 ? -8.490 14.958 9.532 1.00 63.84 219 GLY A C 1
ATOM 1732 O O . GLY A 1 219 ? -7.753 15.478 10.370 1.00 63.84 219 GLY A O 1
ATOM 1733 N N . SER A 1 220 ? -9.820 15.077 9.600 1.00 66.38 220 SER A N 1
ATOM 1734 C CA . SER A 1 220 ? -10.534 15.904 10.575 1.00 66.38 220 SER A CA 1
ATOM 1735 C C . SER A 1 220 ? -11.333 15.046 11.544 1.00 66.38 220 SER A C 1
ATOM 1737 O O . SER A 1 220 ? -12.192 14.270 11.142 1.00 66.38 220 SER A O 1
ATOM 1739 N N . THR A 1 221 ? -11.120 15.226 12.847 1.00 60.81 221 THR A N 1
ATOM 1740 C CA . THR A 1 221 ? -11.910 14.560 13.899 1.00 60.81 221 THR A CA 1
ATOM 1741 C C . THR A 1 221 ? -13.308 15.165 14.076 1.00 60.81 221 THR A C 1
ATOM 1743 O O . THR A 1 221 ? -14.101 14.645 14.866 1.00 60.81 221 THR A O 1
ATOM 1746 N N . GLU A 1 222 ? -13.624 16.255 13.365 1.00 63.41 222 GLU A N 1
ATOM 1747 C CA . GLU A 1 222 ? -14.897 16.974 13.484 1.00 63.41 222 GLU A CA 1
ATOM 1748 C C . GLU A 1 222 ? -16.009 16.359 12.628 1.00 63.41 222 GLU A C 1
ATOM 1750 O O . GLU A 1 222 ? -17.174 16.415 13.029 1.00 63.41 222 GLU A O 1
ATOM 1755 N N . LYS A 1 223 ? -15.656 15.736 11.495 1.00 63.66 223 LYS A N 1
ATOM 1756 C CA . LYS A 1 223 ? -16.509 14.862 10.675 1.00 63.66 223 LYS A CA 1
ATOM 1757 C C . LYS A 1 223 ? -15.622 13.986 9.811 1.00 63.66 223 LYS A C 1
ATOM 1759 O O . LYS A 1 223 ? -14.903 14.504 8.968 1.00 63.66 223 LYS A O 1
ATOM 1764 N N . SER A 1 224 ? -15.715 12.683 10.006 1.00 74.25 224 SER A N 1
ATOM 1765 C CA . SER A 1 224 ? -14.996 11.729 9.177 1.00 74.25 224 SER A CA 1
ATOM 1766 C C . SER A 1 224 ? -15.494 10.320 9.419 1.00 74.25 224 SER A C 1
ATOM 1768 O O . SER A 1 224 ? -15.971 9.942 10.501 1.00 74.25 224 SER A O 1
ATOM 1770 N N . ASP A 1 225 ? -15.398 9.550 8.356 1.00 90.44 225 ASP A N 1
ATOM 1771 C CA . ASP A 1 225 ? -15.575 8.122 8.403 1.00 90.44 225 ASP A CA 1
ATOM 1772 C C . ASP A 1 225 ? -14.321 7.537 9.055 1.00 90.44 225 ASP A C 1
ATOM 1774 O O . ASP A 1 225 ? -13.208 8.047 8.895 1.00 90.44 225 ASP A O 1
ATOM 1778 N N . MET A 1 226 ? -14.493 6.476 9.834 1.00 93.31 226 MET A N 1
ATOM 1779 C CA . MET A 1 226 ? -13.355 5.724 10.356 1.00 93.31 226 MET A CA 1
ATOM 1780 C C . MET A 1 226 ? -13.370 4.344 9.748 1.00 93.31 226 MET A C 1
ATOM 1782 O O . MET A 1 226 ? -14.419 3.808 9.397 1.00 93.31 226 MET A O 1
ATOM 1786 N N . GLY A 1 227 ? -12.203 3.739 9.679 1.00 95.00 227 GLY A N 1
ATOM 1787 C CA . GLY A 1 227 ? -12.081 2.384 9.208 1.00 95.00 227 GLY A CA 1
ATOM 1788 C C . GLY A 1 227 ? -10.890 1.682 9.808 1.00 95.00 227 GLY A C 1
ATOM 1789 O O . GLY A 1 227 ? -10.127 2.235 10.607 1.00 95.00 227 GLY A O 1
ATOM 1790 N N . PHE A 1 228 ? -10.739 0.436 9.393 1.00 97.06 228 PHE A N 1
ATOM 1791 C CA . PHE A 1 228 ? -9.496 -0.283 9.578 1.00 97.06 228 PHE A CA 1
ATOM 1792 C C . PHE A 1 228 ? -9.087 -0.963 8.279 1.00 97.06 228 PHE A C 1
ATOM 1794 O O . PHE A 1 228 ? -9.920 -1.307 7.439 1.00 97.06 228 PHE A O 1
ATOM 1801 N N . ALA A 1 229 ? -7.789 -1.169 8.128 1.00 95.88 229 ALA A N 1
ATOM 1802 C CA . ALA A 1 229 ? -7.192 -1.877 7.014 1.00 95.88 229 ALA A CA 1
ATOM 1803 C C . ALA A 1 229 ? -6.277 -2.985 7.524 1.00 95.88 229 ALA A C 1
ATOM 1805 O O . ALA A 1 229 ? -5.622 -2.844 8.558 1.00 95.88 229 ALA A O 1
ATOM 1806 N N . VAL A 1 230 ? -6.224 -4.086 6.782 1.00 94.56 230 VAL A N 1
ATOM 1807 C CA . VAL A 1 230 ? -5.302 -5.192 7.023 1.00 94.56 230 VAL A CA 1
ATOM 1808 C C . VAL A 1 230 ? -4.228 -5.158 5.953 1.00 94.56 230 VAL A C 1
ATOM 1810 O O . VAL A 1 230 ? -4.512 -5.274 4.759 1.00 94.56 230 VAL A O 1
ATOM 1813 N N . PHE A 1 231 ? -2.981 -5.056 6.387 1.00 92.06 231 PHE A N 1
ATOM 1814 C CA . PHE A 1 231 ? -1.815 -5.131 5.527 1.00 92.06 231 PHE A CA 1
ATOM 1815 C C . PHE A 1 231 ? -1.026 -6.399 5.816 1.00 92.06 231 PHE A C 1
ATOM 1817 O O . PHE A 1 231 ? -0.853 -6.790 6.967 1.00 92.06 231 PHE A O 1
ATOM 1824 N N . GLN A 1 232 ? -0.502 -7.013 4.762 1.00 91.25 232 GLN A N 1
ATOM 1825 C CA . GLN A 1 232 ? 0.564 -7.997 4.862 1.00 91.25 232 GLN A CA 1
ATOM 1826 C C . GLN A 1 232 ? 1.895 -7.295 4.594 1.00 91.25 232 GLN A C 1
ATOM 1828 O O . GLN A 1 232 ? 2.048 -6.65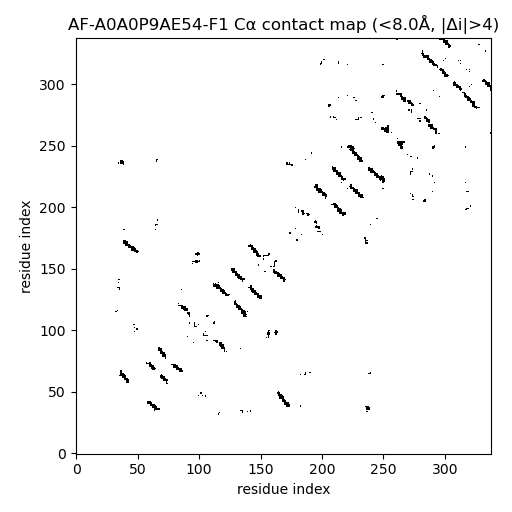9 3.554 1.00 91.25 232 GLN A O 1
ATOM 1833 N N . PHE A 1 233 ? 2.855 -7.438 5.500 1.00 89.06 233 PHE A N 1
ATOM 1834 C CA . PHE A 1 233 ? 4.211 -6.937 5.360 1.00 89.06 233 PHE A CA 1
ATOM 1835 C C . PHE A 1 233 ? 5.195 -8.085 5.149 1.00 89.06 233 PHE A C 1
ATOM 1837 O O . PHE A 1 233 ? 5.277 -9.019 5.952 1.00 89.06 233 PHE A O 1
ATOM 1844 N N . LYS A 1 234 ? 5.948 -8.026 4.053 1.00 86.31 234 LYS A N 1
ATOM 1845 C CA . LYS A 1 234 ? 6.984 -9.007 3.725 1.00 86.31 234 LYS A CA 1
ATOM 1846 C C . LYS A 1 234 ? 8.066 -8.345 2.882 1.00 86.31 234 LYS A C 1
ATOM 1848 O O . LYS A 1 234 ? 7.748 -7.583 1.981 1.00 86.31 234 LYS A O 1
ATOM 1853 N N . ASP A 1 235 ? 9.335 -8.639 3.160 1.00 85.25 235 ASP A N 1
ATOM 1854 C CA . ASP A 1 235 ? 10.478 -8.169 2.362 1.00 85.25 235 ASP A CA 1
ATOM 1855 C C . ASP A 1 235 ? 10.458 -6.643 2.122 1.00 85.25 235 ASP A C 1
ATOM 1857 O O . ASP A 1 235 ? 10.655 -6.175 0.997 1.00 85.25 235 ASP A O 1
ATOM 1861 N N . ARG A 1 236 ? 10.180 -5.872 3.188 1.00 88.75 236 ARG A N 1
ATOM 1862 C CA . ARG A 1 236 ? 10.044 -4.400 3.175 1.00 88.75 236 ARG A CA 1
ATOM 1863 C C . ARG A 1 236 ? 8.937 -3.873 2.259 1.00 88.75 236 ARG A C 1
ATOM 1865 O O . ARG A 1 236 ? 9.062 -2.788 1.687 1.00 88.75 236 ARG A O 1
ATOM 1872 N N . ARG A 1 237 ? 7.869 -4.655 2.088 1.00 88.88 237 ARG A N 1
ATOM 1873 C CA . ARG A 1 237 ? 6.739 -4.328 1.217 1.00 88.88 237 ARG A CA 1
ATOM 1874 C C . ARG A 1 237 ? 5.410 -4.616 1.885 1.00 88.88 237 ARG A C 1
ATOM 1876 O O . ARG A 1 237 ? 5.212 -5.696 2.438 1.00 88.88 237 ARG A O 1
ATOM 1883 N N . TYR A 1 238 ? 4.497 -3.663 1.776 1.00 90.56 238 TYR A N 1
ATOM 1884 C CA . TYR A 1 238 ? 3.114 -3.788 2.204 1.00 90.56 238 TYR A CA 1
ATOM 1885 C C . TYR A 1 238 ? 2.207 -4.202 1.046 1.00 90.56 238 TYR A C 1
ATOM 1887 O O . TYR A 1 238 ? 2.235 -3.624 -0.038 1.00 90.56 238 TYR A O 1
ATOM 1895 N N . LYS A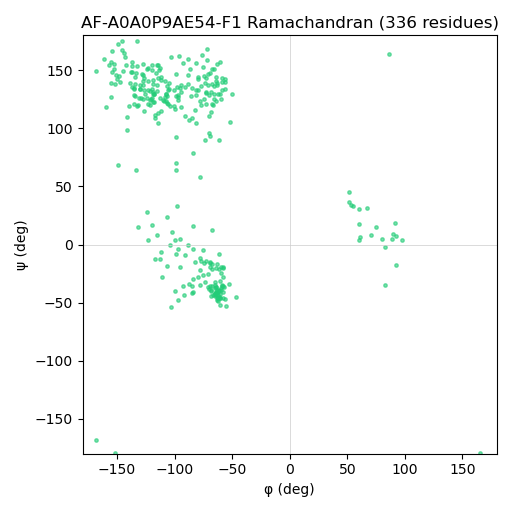 1 239 ? 1.325 -5.159 1.311 1.00 88.56 239 LYS A N 1
ATOM 1896 C CA . LYS A 1 239 ? 0.200 -5.518 0.451 1.00 88.56 239 LYS A CA 1
ATOM 1897 C C . LYS A 1 239 ? -1.089 -5.265 1.217 1.00 88.56 239 LYS A C 1
ATOM 1899 O O . LYS A 1 239 ? -1.279 -5.841 2.287 1.00 88.56 239 LYS A O 1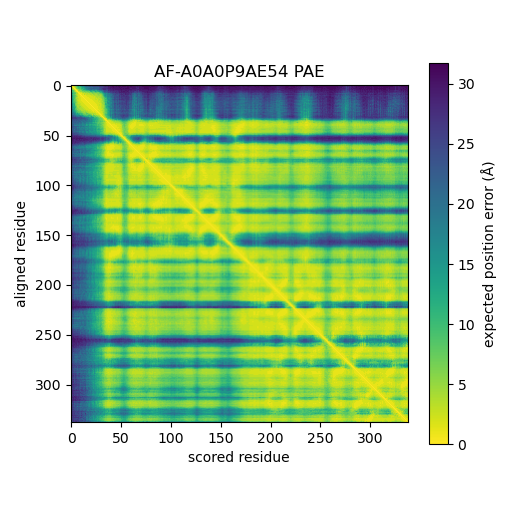
ATOM 1904 N N . LEU A 1 240 ? -1.974 -4.435 0.669 1.00 90.12 240 LEU A N 1
ATOM 1905 C CA . LEU A 1 240 ? -3.320 -4.265 1.206 1.00 90.12 240 LEU A CA 1
ATOM 1906 C C . LEU A 1 240 ? -4.092 -5.574 1.000 1.00 90.12 240 LEU A C 1
ATOM 1908 O O . LEU A 1 240 ? -4.189 -6.082 -0.120 1.00 90.12 240 LEU A O 1
ATOM 1912 N N . LYS A 1 241 ? -4.567 -6.165 2.096 1.00 90.19 241 LYS A N 1
ATOM 1913 C CA . LYS A 1 241 ? -5.293 -7.440 2.102 1.00 90.19 241 LYS A CA 1
ATOM 1914 C C . LYS A 1 241 ? -6.792 -7.236 2.190 1.00 90.19 241 LYS A C 1
ATOM 1916 O O . LYS A 1 241 ? -7.516 -7.966 1.523 1.00 90.19 241 LYS A O 1
ATOM 1921 N N . ASP A 1 242 ? -7.213 -6.276 3.003 1.00 92.12 242 ASP A N 1
ATOM 1922 C CA . ASP A 1 242 ? -8.612 -5.930 3.210 1.00 92.12 242 ASP A CA 1
ATOM 1923 C C . ASP A 1 242 ? -8.722 -4.526 3.820 1.00 92.12 242 ASP A C 1
ATOM 1925 O O . ASP A 1 242 ? -7.759 -4.040 4.422 1.00 92.12 242 ASP A O 1
ATOM 1929 N N . TYR A 1 243 ? -9.881 -3.887 3.688 1.00 94.94 243 TYR A N 1
ATOM 1930 C CA . TYR A 1 243 ? -10.208 -2.653 4.400 1.00 94.94 243 TYR A CA 1
ATOM 1931 C C . TYR A 1 243 ? -11.719 -2.495 4.559 1.00 94.94 243 TYR A C 1
ATOM 1933 O O . TYR A 1 243 ? -12.495 -2.909 3.700 1.00 94.94 243 TYR A O 1
ATOM 1941 N N . HIS A 1 244 ? -12.127 -1.855 5.653 1.00 95.62 244 HIS A N 1
ATOM 1942 C CA . HIS A 1 244 ? -13.526 -1.565 5.957 1.00 95.62 244 HIS A CA 1
ATOM 1943 C C . HIS A 1 244 ? -13.661 -0.098 6.335 1.00 95.62 244 HIS A C 1
ATOM 1945 O O . HIS A 1 244 ? -12.952 0.378 7.221 1.00 95.62 244 HIS A O 1
ATOM 1951 N N . LEU A 1 245 ? -14.555 0.609 5.643 1.00 94.06 245 LEU A N 1
ATOM 1952 C CA . LEU A 1 245 ? -14.883 2.012 5.881 1.00 94.06 245 LEU A CA 1
ATOM 1953 C C . LEU A 1 245 ? -16.268 2.109 6.521 1.00 94.06 245 LEU A C 1
ATOM 1955 O O . LEU A 1 245 ? -17.240 1.569 5.989 1.00 94.06 245 LEU A O 1
ATOM 1959 N N . TYR A 1 246 ? -16.364 2.845 7.623 1.00 92.56 246 TYR A N 1
ATOM 1960 C CA . TYR A 1 246 ? -17.596 3.024 8.376 1.00 92.56 246 TYR A CA 1
ATOM 1961 C C . TYR A 1 246 ? -18.031 4.480 8.384 1.00 92.56 246 TYR A C 1
ATOM 1963 O O . TYR A 1 246 ? -17.420 5.340 9.028 1.00 92.56 246 TYR A O 1
ATOM 1971 N N . ILE A 1 247 ? -19.139 4.724 7.686 1.00 89.31 247 ILE A N 1
ATOM 1972 C CA . ILE A 1 247 ? -19.682 6.062 7.504 1.00 89.31 247 ILE A CA 1
ATOM 1973 C C . ILE A 1 247 ? -20.076 6.670 8.854 1.00 89.31 247 ILE A C 1
ATOM 1975 O O . ILE A 1 247 ? -20.812 6.055 9.629 1.00 89.31 247 ILE A O 1
ATOM 1979 N N . ASN A 1 248 ? -19.614 7.892 9.121 1.00 88.62 248 ASN A N 1
ATOM 1980 C CA . ASN A 1 248 ? -19.820 8.650 10.356 1.00 88.62 248 ASN A CA 1
ATOM 1981 C C . ASN A 1 248 ? -19.279 7.982 11.634 1.00 88.62 248 ASN A C 1
ATOM 1983 O O . ASN A 1 248 ? -19.691 8.363 12.736 1.00 88.62 248 ASN A O 1
ATOM 1987 N N . ALA A 1 249 ? -18.386 6.992 11.551 1.00 89.81 249 ALA A N 1
ATOM 1988 C CA . ALA A 1 249 ? -17.918 6.277 12.743 1.00 89.81 249 ALA A CA 1
ATOM 1989 C C . ALA A 1 249 ? -17.222 7.188 13.776 1.00 89.81 249 ALA A C 1
ATOM 1991 O O . ALA A 1 249 ? -17.409 6.975 14.975 1.00 89.81 249 ALA A O 1
ATOM 1992 N N . ALA A 1 250 ? -16.543 8.267 13.355 1.00 88.50 250 ALA A N 1
ATOM 1993 C CA . ALA A 1 250 ? -15.907 9.224 14.275 1.00 88.50 250 ALA A CA 1
ATOM 1994 C C . ALA A 1 250 ? -16.898 10.046 15.120 1.00 88.50 250 ALA A C 1
ATOM 1996 O O . ALA A 1 250 ? -16.505 10.664 16.112 1.00 88.50 250 ALA A O 1
ATOM 1997 N N . ILE A 1 251 ? -18.174 10.076 14.724 1.00 85.50 251 ILE A N 1
ATOM 1998 C CA . ILE A 1 251 ? -19.250 10.825 15.391 1.00 85.50 251 ILE A CA 1
ATOM 1999 C C . ILE A 1 251 ? -20.420 9.924 15.821 1.00 85.50 251 ILE A C 1
ATOM 2001 O O . ILE A 1 251 ? -21.442 10.417 16.298 1.00 85.50 251 ILE A O 1
ATOM 2005 N N . SER A 1 252 ? -20.291 8.609 15.631 1.00 79.31 252 SER A N 1
ATOM 2006 C CA . SER A 1 252 ? -21.358 7.639 15.883 1.00 79.31 252 SER A CA 1
ATOM 2007 C C . SER A 1 252 ? -21.491 7.306 17.360 1.00 79.31 252 SER A C 1
ATOM 2009 O O . SER A 1 252 ? -20.502 7.133 18.062 1.00 79.31 252 SER A O 1
ATOM 2011 N N . LYS A 1 253 ? -22.732 7.137 17.819 1.00 74.00 253 LYS A N 1
ATOM 2012 C CA . LYS A 1 253 ? -23.036 6.595 19.147 1.00 74.00 253 LYS A CA 1
ATOM 2013 C C . LYS A 1 253 ? -23.264 5.095 19.048 1.00 74.00 253 LYS A C 1
ATOM 2015 O O . LYS A 1 253 ? -23.994 4.656 18.156 1.00 74.00 253 LYS A O 1
ATOM 2020 N N . VAL A 1 254 ? -22.721 4.320 19.987 1.00 70.69 254 VAL A N 1
ATOM 2021 C CA . VAL A 1 254 ? -23.060 2.892 20.091 1.00 70.69 254 VAL A CA 1
ATOM 2022 C C . VAL A 1 254 ? -24.573 2.769 20.328 1.00 70.69 254 VAL A C 1
ATOM 2024 O O . VAL A 1 254 ? -25.090 3.383 21.270 1.00 70.69 254 VAL A O 1
ATOM 2027 N N . PRO A 1 255 ? -25.314 2.007 19.501 1.00 60.16 255 PRO A N 1
ATOM 2028 C CA . PRO A 1 255 ? -26.746 1.835 19.695 1.00 60.16 255 PRO A CA 1
ATOM 2029 C C . PRO A 1 255 ? -27.048 1.238 21.077 1.00 60.16 255 PRO A C 1
ATOM 2031 O O . PRO A 1 255 ? -26.355 0.329 21.523 1.00 60.16 255 PRO A O 1
ATOM 2034 N N . GLN A 1 256 ? -28.149 1.685 21.691 1.00 54.38 256 GLN A N 1
ATOM 2035 C CA . GLN A 1 256 ? -28.766 1.149 22.921 1.00 54.38 256 GLN A CA 1
ATOM 2036 C C . GLN A 1 256 ? -28.305 1.703 24.282 1.00 54.38 256 GLN A C 1
ATOM 2038 O O . GLN A 1 256 ? -28.817 1.229 25.297 1.00 54.38 256 GLN A O 1
ATOM 2043 N N . ILE A 1 257 ? -27.436 2.719 24.360 1.00 56.75 257 ILE A N 1
ATOM 2044 C CA . ILE A 1 257 ? -27.058 3.304 25.663 1.00 56.75 257 ILE A CA 1
ATOM 2045 C C . ILE A 1 257 ? -26.966 4.835 25.586 1.00 56.75 257 ILE A C 1
ATOM 2047 O O . ILE A 1 257 ? -26.156 5.383 24.844 1.00 56.75 257 ILE A O 1
ATOM 2051 N N . ASP A 1 258 ? -27.788 5.535 26.375 1.00 56.12 258 ASP A N 1
ATOM 2052 C CA . ASP A 1 258 ? -27.773 7.000 26.491 1.00 56.12 258 ASP A CA 1
ATOM 2053 C C . ASP A 1 258 ? -26.713 7.443 27.511 1.00 56.12 258 ASP A C 1
ATOM 2055 O O . ASP A 1 258 ? -26.995 7.695 28.684 1.00 56.12 258 ASP A O 1
ATOM 2059 N N . SER A 1 259 ? -25.448 7.445 27.090 1.00 62.81 259 SER A N 1
ATOM 2060 C CA . SER A 1 259 ? -24.347 7.970 27.898 1.00 62.81 259 SER A CA 1
ATOM 2061 C C . SER A 1 259 ? -23.295 8.653 27.021 1.00 62.81 259 SER A C 1
ATOM 2063 O O . SER A 1 259 ? -23.045 8.256 25.884 1.00 62.81 259 SER A O 1
ATOM 2065 N N . THR A 1 260 ? -22.626 9.673 27.567 1.00 64.38 260 THR A N 1
ATOM 2066 C CA . THR A 1 260 ? -21.548 10.380 26.850 1.00 64.38 260 THR A CA 1
ATOM 2067 C C . THR A 1 260 ? -20.288 9.535 26.653 1.00 64.38 260 THR A C 1
ATOM 2069 O O . THR A 1 260 ? -19.441 9.899 25.844 1.00 64.38 260 THR A O 1
ATOM 2072 N N . ILE A 1 261 ? -20.138 8.423 27.385 1.00 69.69 261 ILE A N 1
ATOM 2073 C CA . ILE A 1 261 ? -18.974 7.542 27.234 1.00 69.69 261 ILE A CA 1
ATOM 2074 C C . ILE A 1 261 ? -19.116 6.557 26.071 1.00 69.69 261 ILE A C 1
ATOM 2076 O O . ILE A 1 261 ? -18.131 5.991 25.625 1.00 69.69 261 ILE A O 1
ATOM 2080 N N . HIS A 1 262 ? -20.329 6.383 25.545 1.00 75.50 262 HIS A N 1
ATOM 2081 C CA . HIS A 1 262 ? -20.587 5.584 24.343 1.00 75.50 262 HIS A CA 1
ATOM 2082 C C . HIS A 1 262 ? -20.738 6.442 23.083 1.00 75.50 262 HIS A C 1
ATOM 2084 O O . HIS A 1 262 ? -21.046 5.923 22.009 1.00 75.50 262 HIS A O 1
ATOM 2090 N N . ASP A 1 263 ? -20.545 7.757 23.218 1.00 83.19 263 ASP A N 1
ATOM 2091 C CA . ASP A 1 263 ? -20.469 8.673 22.088 1.00 83.19 263 ASP A CA 1
ATOM 2092 C C . ASP A 1 263 ? -19.166 8.454 21.320 1.00 83.19 263 ASP A C 1
ATOM 2094 O O . ASP A 1 263 ? -18.156 8.131 21.932 1.00 83.19 263 ASP A O 1
ATOM 2098 N N . ARG A 1 264 ? -19.165 8.627 20.000 1.00 89.19 264 ARG A N 1
ATOM 2099 C CA . ARG A 1 264 ? -17.972 8.489 19.141 1.00 89.19 264 ARG A CA 1
ATOM 2100 C C . ARG A 1 264 ? -17.212 7.162 19.293 1.00 89.19 264 ARG A C 1
ATOM 2102 O O . ARG A 1 264 ? -15.987 7.141 19.192 1.00 89.19 264 ARG A O 1
ATOM 2109 N N . ILE A 1 265 ? -17.925 6.068 19.560 1.00 91.38 265 ILE A N 1
ATOM 2110 C CA . ILE A 1 265 ? -17.376 4.707 19.603 1.00 91.38 265 ILE A CA 1
ATOM 2111 C C . ILE A 1 265 ? -18.130 3.860 18.582 1.00 91.38 265 ILE A C 1
ATOM 2113 O O . ILE A 1 265 ? -19.362 3.838 18.564 1.00 91.38 265 ILE A O 1
ATOM 2117 N N . TYR A 1 266 ? -17.385 3.126 17.764 1.00 92.12 266 TYR A N 1
ATOM 2118 C CA . TYR A 1 266 ? -17.908 2.242 16.737 1.00 92.12 266 TYR A CA 1
ATOM 2119 C C . TYR A 1 266 ? -17.309 0.840 16.883 1.00 92.12 266 TYR A C 1
ATOM 2121 O O . TYR A 1 266 ? -16.092 0.664 16.906 1.00 92.12 266 TYR A O 1
ATOM 2129 N N . ILE A 1 267 ? -18.172 -0.170 16.986 1.00 93.12 267 ILE A N 1
ATOM 2130 C CA . ILE A 1 267 ? -17.771 -1.580 16.973 1.00 93.12 267 ILE A CA 1
ATOM 2131 C C . ILE A 1 267 ? -17.902 -2.057 15.530 1.00 93.12 267 ILE A C 1
ATOM 2133 O O . ILE A 1 267 ? -19.009 -2.037 14.992 1.00 93.12 267 ILE A O 1
ATOM 2137 N N . ALA A 1 268 ? -16.793 -2.477 14.923 1.00 93.50 268 ALA A N 1
ATOM 2138 C CA . ALA A 1 268 ? -16.799 -3.020 13.572 1.00 93.50 268 ALA A CA 1
ATOM 2139 C C . ALA A 1 268 ? -17.713 -4.252 13.484 1.00 93.50 268 ALA A C 1
ATOM 2141 O O . ALA A 1 268 ? -17.654 -5.155 14.325 1.00 93.50 268 ALA A O 1
ATOM 2142 N N . ASP A 1 269 ? -18.558 -4.292 12.459 1.00 90.31 269 ASP A N 1
ATOM 2143 C CA . ASP A 1 269 ? -19.417 -5.438 12.151 1.00 90.31 269 ASP A CA 1
ATOM 2144 C C . ASP A 1 269 ? -18.629 -6.600 11.518 1.00 90.31 269 ASP A C 1
ATOM 2146 O O . ASP A 1 269 ? -18.986 -7.771 11.689 1.00 90.31 269 ASP A O 1
ATOM 2150 N N . THR A 1 270 ? -17.520 -6.288 10.848 1.00 90.88 270 THR A N 1
ATOM 2151 C CA . THR A 1 270 ? -16.593 -7.243 10.247 1.00 90.88 270 THR A CA 1
ATOM 2152 C C . THR A 1 270 ? -15.315 -7.374 11.083 1.00 90.88 270 THR A C 1
ATOM 2154 O O . THR A 1 270 ? -14.786 -6.393 11.609 1.00 90.88 270 THR A O 1
ATOM 2157 N N . PRO A 1 271 ? -14.786 -8.600 11.256 1.00 92.69 271 PRO A N 1
ATOM 2158 C CA . PRO A 1 271 ? -13.481 -8.778 11.873 1.00 92.69 271 PRO A CA 1
ATOM 2159 C C . PRO A 1 271 ? -12.351 -8.411 10.913 1.00 92.69 271 PRO A C 1
ATOM 2161 O O . PRO A 1 271 ? -12.440 -8.658 9.712 1.00 92.69 271 PRO A O 1
ATOM 2164 N N . ALA A 1 272 ? -11.217 -7.988 11.465 1.00 94.88 272 ALA A N 1
ATOM 2165 C CA . ALA A 1 272 ? -9.954 -8.017 10.739 1.00 94.88 272 ALA A CA 1
ATOM 2166 C C . ALA A 1 272 ? -9.454 -9.465 10.613 1.00 94.88 272 ALA A C 1
ATOM 2168 O O . ALA A 1 272 ? -9.411 -10.198 11.606 1.00 94.88 272 ALA A O 1
ATOM 2169 N N . ILE A 1 273 ?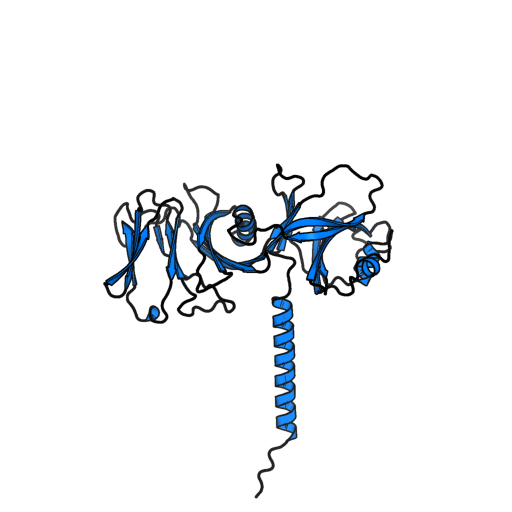 -9.066 -9.888 9.405 1.00 93.12 273 ILE A N 1
ATOM 2170 C CA . ILE A 1 273 ? -8.619 -11.259 9.114 1.00 93.12 273 ILE A CA 1
ATOM 2171 C C . ILE A 1 273 ? -7.161 -11.235 8.645 1.00 93.12 273 ILE A C 1
ATOM 2173 O O . ILE A 1 273 ? -6.851 -10.815 7.534 1.00 93.12 273 ILE A O 1
ATOM 2177 N N . CYS A 1 274 ? -6.257 -11.727 9.490 1.00 91.44 274 CYS A N 1
ATOM 2178 C CA . CYS A 1 274 ? -4.814 -11.685 9.255 1.00 91.44 274 CYS A CA 1
ATOM 2179 C C . CYS A 1 274 ? -4.298 -13.023 8.713 1.00 91.44 274 CYS A C 1
ATOM 2181 O O . CYS A 1 274 ? -3.535 -13.733 9.375 1.00 91.44 274 CYS A O 1
ATOM 2183 N N . ASN A 1 275 ? -4.756 -13.407 7.521 1.00 86.12 275 ASN A N 1
ATOM 2184 C CA . ASN A 1 275 ? -4.293 -14.614 6.844 1.00 86.12 275 ASN A CA 1
ATOM 2185 C C . ASN A 1 275 ? -4.322 -14.477 5.315 1.00 86.12 275 ASN A C 1
ATOM 2187 O O . ASN A 1 275 ? -4.807 -13.498 4.748 1.00 86.12 275 ASN A O 1
ATOM 2191 N N . ALA A 1 276 ? -3.768 -15.481 4.634 1.00 77.62 276 ALA A N 1
ATOM 2192 C CA . ALA A 1 276 ? -3.681 -15.465 3.181 1.00 77.62 276 ALA A CA 1
ATOM 2193 C C . ALA A 1 276 ? -5.034 -15.721 2.495 1.00 77.62 276 ALA A C 1
ATOM 2195 O O . ALA A 1 276 ? -5.246 -15.18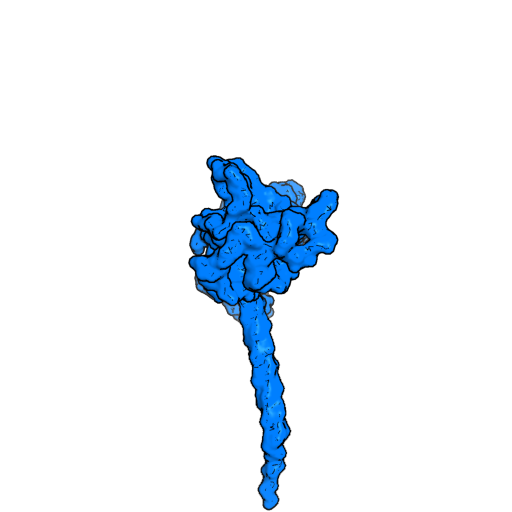6 1.406 1.00 77.62 276 ALA A O 1
ATOM 2196 N N . SER A 1 277 ? -5.917 -16.524 3.107 1.00 74.12 277 SER A N 1
ATOM 2197 C CA . SER A 1 277 ? -7.198 -16.943 2.519 1.00 74.12 277 SER A CA 1
ATOM 2198 C C . SER A 1 277 ? -8.286 -15.871 2.589 1.00 74.12 277 SER A C 1
ATOM 2200 O O . SER A 1 277 ? -9.232 -15.940 1.813 1.00 74.12 277 SER A O 1
ATOM 2202 N N . GLY A 1 278 ? -8.168 -14.901 3.499 1.00 71.25 278 GLY A N 1
ATOM 2203 C CA . GLY A 1 278 ? -9.241 -13.955 3.814 1.00 71.25 278 GLY A CA 1
ATOM 2204 C C . GLY A 1 278 ? -10.415 -14.599 4.559 1.00 71.25 278 GLY A C 1
ATOM 2205 O O . GLY A 1 278 ? -11.438 -13.956 4.762 1.00 71.25 278 GLY A O 1
ATOM 2206 N N . GLU A 1 279 ? -10.293 -15.861 4.982 1.00 75.06 279 GLU A N 1
ATOM 2207 C CA . GLU A 1 279 ? -11.354 -16.571 5.698 1.00 75.06 279 GLU A CA 1
ATOM 2208 C C . GLU A 1 279 ? -11.208 -16.394 7.208 1.00 75.06 279 GLU A C 1
ATOM 2210 O O . GLU A 1 279 ? -10.117 -16.538 7.764 1.00 75.06 279 GLU A O 1
ATOM 2215 N N . ALA A 1 280 ? -12.316 -16.124 7.897 1.00 73.12 280 ALA A N 1
ATOM 2216 C CA . ALA A 1 280 ? -12.305 -15.992 9.344 1.00 73.12 280 ALA A CA 1
ATOM 2217 C C . ALA A 1 280 ? -12.058 -17.359 10.001 1.00 73.12 280 ALA A C 1
ATOM 2219 O O . ALA A 1 280 ? -12.917 -18.240 9.996 1.00 73.12 280 ALA A O 1
ATOM 2220 N N . THR A 1 281 ? -10.890 -17.523 10.613 1.00 69.38 281 THR A N 1
ATOM 2221 C CA . THR A 1 281 ? -10.550 -18.701 11.414 1.00 69.38 281 THR A CA 1
ATOM 2222 C C . THR A 1 281 ? -10.056 -18.239 12.775 1.00 69.38 281 THR A C 1
ATOM 2224 O O . THR A 1 281 ? -9.283 -17.283 12.872 1.00 69.38 281 THR A O 1
ATOM 2227 N N . GLY A 1 282 ? -10.494 -18.906 13.844 1.00 64.00 282 GLY A N 1
ATOM 2228 C CA . GLY A 1 282 ? -10.121 -18.500 15.198 1.00 64.00 282 GLY A CA 1
ATOM 2229 C C . GLY A 1 282 ? -8.603 -18.454 15.390 1.00 64.00 282 GLY A C 1
ATOM 2230 O O . GLY A 1 282 ? -7.862 -19.273 14.848 1.00 64.00 282 GLY A O 1
ATOM 2231 N N . GLY A 1 283 ? -8.141 -17.468 16.154 1.00 70.62 283 GLY A N 1
ATOM 2232 C CA . GLY A 1 283 ? -6.724 -17.247 16.418 1.00 70.62 283 GLY A CA 1
ATOM 2233 C C . GLY A 1 283 ? -6.017 -16.286 15.458 1.00 70.62 283 GLY A C 1
ATOM 2234 O O . GLY A 1 283 ? -4.967 -15.781 15.856 1.00 70.62 283 GLY A O 1
ATOM 2235 N N . ILE A 1 284 ? -6.585 -15.998 14.280 1.00 83.19 284 ILE A N 1
ATOM 2236 C CA . ILE A 1 284 ? -6.056 -15.035 13.285 1.00 83.19 284 ILE A CA 1
ATOM 2237 C C . ILE A 1 284 ? -7.126 -14.052 12.775 1.00 83.19 284 ILE A C 1
ATOM 2239 O O . ILE A 1 284 ? -6.930 -13.363 11.776 1.00 83.19 284 ILE A O 1
ATOM 2243 N N . SER A 1 285 ? -8.257 -13.979 13.479 1.00 91.19 285 SER A N 1
ATOM 2244 C CA . SER A 1 285 ? -9.304 -12.976 13.285 1.00 91.19 285 SER A CA 1
ATOM 2245 C C . SER A 1 285 ? -9.442 -12.113 14.532 1.00 91.19 285 SER A C 1
ATOM 2247 O O . SER A 1 285 ? -9.244 -12.605 15.648 1.00 91.19 285 SER A O 1
ATOM 2249 N N . PHE A 1 286 ? -9.802 -10.847 14.351 1.00 93.62 286 PHE A N 1
ATOM 2250 C CA . PHE A 1 286 ? -9.824 -9.870 15.430 1.00 93.62 286 PHE A CA 1
ATOM 2251 C C . PHE A 1 286 ? -11.072 -8.990 15.369 1.00 93.62 286 PHE A C 1
ATOM 2253 O O . PHE A 1 286 ? -11.446 -8.517 14.299 1.00 93.62 286 PHE A O 1
ATOM 2260 N N . ASP A 1 287 ? -11.699 -8.764 16.521 1.00 94.38 287 ASP A N 1
ATOM 2261 C CA . ASP A 1 287 ? -12.680 -7.694 16.684 1.00 94.38 287 ASP A CA 1
ATOM 2262 C C . ASP A 1 287 ? -11.951 -6.352 16.675 1.00 94.38 287 ASP A C 1
ATOM 2264 O O . ASP A 1 287 ? -10.913 -6.211 17.332 1.00 94.38 287 ASP A O 1
ATOM 2268 N N . VAL A 1 288 ? -12.510 -5.373 15.970 1.00 96.38 288 VAL A N 1
ATOM 2269 C CA . VAL A 1 288 ? -11.962 -4.019 15.893 1.00 96.38 288 VAL A CA 1
ATOM 2270 C C . VAL A 1 288 ? -12.973 -3.039 16.472 1.00 96.38 288 VAL A C 1
ATOM 2272 O O . VAL A 1 288 ? -14.150 -3.047 16.117 1.00 96.38 288 VAL A O 1
ATOM 2275 N N . ILE A 1 289 ? -12.508 -2.189 17.381 1.00 95.69 289 ILE A N 1
ATOM 2276 C CA . ILE A 1 289 ? -13.295 -1.096 17.945 1.00 95.69 289 ILE A CA 1
ATOM 2277 C C . ILE A 1 289 ? -12.568 0.202 17.647 1.00 95.69 289 ILE A C 1
ATOM 2279 O O . ILE A 1 289 ? -11.398 0.364 17.993 1.00 95.69 289 ILE A O 1
ATOM 2283 N N . LEU A 1 290 ? -13.279 1.112 17.001 1.00 94.62 290 LEU A N 1
ATOM 2284 C CA . LEU A 1 290 ? -12.815 2.422 16.579 1.00 94.62 290 LEU A CA 1
ATOM 2285 C C . LEU A 1 290 ? -13.417 3.466 17.521 1.00 94.62 290 LEU A C 1
ATOM 2287 O O . LEU A 1 290 ? -14.605 3.405 17.835 1.00 94.62 290 LEU A O 1
ATOM 2291 N N . SER A 1 291 ? -12.610 4.403 18.007 1.00 93.19 291 SER A N 1
ATOM 2292 C CA . SER A 1 291 ? -13.068 5.443 18.927 1.00 93.19 291 SER A CA 1
ATOM 2293 C C . SER A 1 291 ? -12.458 6.796 18.594 1.00 93.19 291 SER A C 1
ATOM 2295 O O . SER A 1 291 ? -11.267 6.914 18.320 1.00 93.19 291 SER A O 1
ATOM 2297 N N . ASN A 1 292 ? -13.283 7.830 18.685 1.00 91.44 292 ASN A N 1
ATOM 2298 C CA . ASN A 1 292 ? -12.886 9.234 18.712 1.00 91.44 292 ASN A CA 1
ATOM 2299 C C . ASN A 1 292 ? -13.448 9.918 19.980 1.00 91.44 292 ASN A C 1
ATOM 2301 O O . ASN A 1 292 ? -13.775 11.108 19.994 1.00 91.44 292 ASN A O 1
ATOM 2305 N N . ASN A 1 293 ? -13.638 9.136 21.049 1.00 90.50 293 ASN A N 1
ATOM 2306 C CA . ASN A 1 293 ? -14.155 9.603 22.330 1.00 90.50 293 ASN A CA 1
ATOM 2307 C C . ASN A 1 293 ? -13.022 10.026 23.276 1.00 90.50 293 ASN A C 1
ATOM 2309 O O . ASN A 1 293 ? -12.321 9.195 23.849 1.00 90.50 293 ASN A O 1
ATOM 2313 N N . GLU A 1 294 ? -12.922 11.331 23.528 1.00 89.00 294 GLU A N 1
ATOM 2314 C CA . GLU A 1 294 ? -11.947 11.946 24.443 1.00 89.00 294 GLU A CA 1
ATOM 2315 C C . GLU A 1 294 ? -12.037 11.477 25.903 1.00 89.00 294 GLU A C 1
ATOM 2317 O O . GLU A 1 294 ? -11.090 11.649 26.668 1.00 89.00 294 GLU A O 1
ATOM 2322 N N . ARG A 1 295 ? -13.171 10.899 26.306 1.00 89.81 295 ARG A N 1
ATOM 2323 C CA . ARG A 1 295 ? -13.430 10.409 27.667 1.00 89.81 295 ARG A CA 1
ATOM 2324 C C . ARG A 1 295 ? -13.217 8.907 27.813 1.00 89.81 295 ARG A C 1
ATOM 2326 O O . ARG A 1 295 ? -13.300 8.420 28.935 1.00 89.81 295 ARG A O 1
ATOM 2333 N N . LEU A 1 296 ? -12.991 8.178 26.719 1.00 91.50 296 LEU A N 1
ATOM 2334 C CA . LEU A 1 296 ? -12.766 6.740 26.780 1.00 91.50 296 LEU A CA 1
ATOM 2335 C C . LEU A 1 296 ? -11.376 6.459 27.353 1.00 91.50 296 LEU A C 1
ATOM 2337 O O . LEU A 1 296 ? -10.369 6.869 26.780 1.00 91.50 296 LEU A O 1
ATOM 2341 N N . THR A 1 297 ? -11.330 5.730 28.465 1.00 93.12 297 THR A N 1
ATOM 2342 C CA . THR A 1 297 ? -10.079 5.376 29.151 1.00 93.12 297 THR A CA 1
ATOM 2343 C C . THR A 1 297 ? -9.758 3.894 29.049 1.00 93.12 297 THR A C 1
ATOM 2345 O O . THR A 1 297 ? -8.585 3.517 29.063 1.00 93.12 297 THR A O 1
ATOM 2348 N N . SER A 1 298 ? -10.768 3.030 28.917 1.00 94.25 298 SER A N 1
ATOM 2349 C CA . SER A 1 298 ? -10.540 1.607 28.670 1.00 94.25 298 SER A CA 1
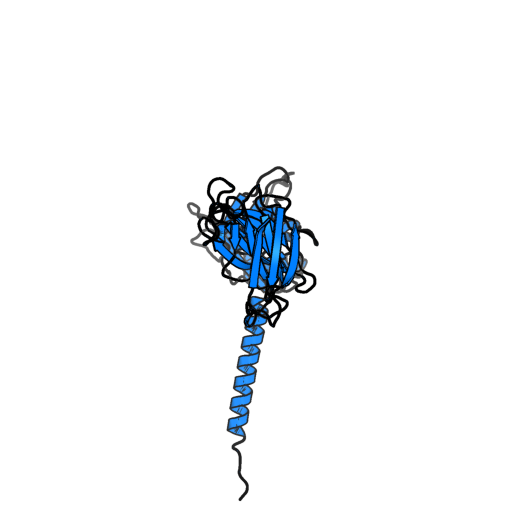ATOM 2350 C C . SER A 1 298 ? -11.711 0.926 27.971 1.00 94.25 298 SER A C 1
ATOM 2352 O O . SER A 1 298 ? -12.860 1.370 28.046 1.00 94.25 298 SER A O 1
ATOM 2354 N N . ILE A 1 299 ? -11.401 -0.189 27.311 1.00 95.00 299 ILE A N 1
ATOM 2355 C CA . ILE A 1 299 ? -12.389 -1.106 26.752 1.00 95.00 299 ILE A CA 1
ATOM 2356 C C . ILE A 1 299 ? -12.137 -2.498 27.313 1.00 95.00 299 ILE A C 1
ATOM 2358 O O . ILE A 1 299 ? -11.035 -3.037 27.199 1.00 95.00 299 ILE A O 1
ATOM 2362 N N . THR A 1 300 ? -13.173 -3.096 27.891 1.00 95.00 300 THR A N 1
ATOM 2363 C CA . THR A 1 300 ? -13.133 -4.457 28.430 1.00 95.00 300 THR A CA 1
ATOM 2364 C C . THR A 1 300 ? -13.978 -5.386 27.577 1.00 95.00 300 THR A C 1
ATOM 2366 O O . THR A 1 300 ? -15.173 -5.153 27.393 1.00 95.00 300 THR A O 1
ATOM 2369 N N . ARG A 1 301 ? -13.371 -6.469 27.089 1.00 94.00 301 ARG A N 1
ATOM 2370 C CA . ARG A 1 301 ? -14.088 -7.565 26.434 1.00 94.00 301 ARG A CA 1
ATOM 2371 C C . ARG A 1 301 ? -14.668 -8.498 27.486 1.00 94.00 301 ARG A C 1
ATOM 2373 O O . ARG A 1 301 ? -13.950 -8.982 28.365 1.00 94.00 301 ARG A O 1
ATOM 2380 N N . VAL A 1 302 ? -15.961 -8.772 27.365 1.00 92.50 302 VAL A N 1
ATOM 2381 C CA . VAL A 1 302 ? -16.696 -9.669 28.254 1.00 92.50 302 VAL A CA 1
ATOM 2382 C C . VAL A 1 302 ? -17.263 -10.825 27.445 1.00 92.50 302 VAL A C 1
ATOM 2384 O O . VAL A 1 302 ? -17.990 -10.615 26.473 1.00 92.50 302 VAL A O 1
ATOM 2387 N N . VAL A 1 303 ? -16.956 -12.050 27.872 1.00 91.31 303 VAL A N 1
ATOM 2388 C CA . VAL A 1 303 ? -17.387 -13.280 27.201 1.00 91.31 303 VAL A CA 1
ATOM 2389 C C . VAL A 1 303 ? -18.154 -14.159 28.180 1.00 91.31 303 VAL A C 1
ATOM 2391 O O . VAL A 1 303 ? -17.645 -14.533 29.238 1.00 91.31 303 VAL A O 1
ATOM 2394 N N . ASP A 1 304 ? -19.405 -14.468 27.842 1.00 90.88 304 ASP A N 1
ATOM 2395 C CA . ASP A 1 304 ? -20.355 -15.193 28.699 1.00 90.88 304 ASP A CA 1
ATOM 2396 C C . ASP A 1 304 ? -20.486 -14.583 30.107 1.00 90.88 304 ASP A C 1
ATOM 2398 O O . ASP A 1 304 ? -20.611 -15.288 31.106 1.00 90.88 304 ASP A O 1
ATOM 2402 N N . GLY A 1 305 ? -20.425 -13.250 30.189 1.00 88.19 305 GLY A N 1
ATOM 2403 C CA . GLY A 1 305 ? -20.527 -12.498 31.443 1.00 88.19 305 GLY A CA 1
ATOM 2404 C C . GLY A 1 305 ? -19.230 -12.390 32.250 1.00 88.19 305 GLY A C 1
ATOM 2405 O O . GLY A 1 305 ? -19.224 -11.697 33.263 1.00 88.19 305 GLY A O 1
ATOM 2406 N N . ASN A 1 306 ? -18.132 -13.009 31.805 1.00 89.00 306 ASN A N 1
ATOM 2407 C CA . ASN A 1 306 ? -16.831 -12.912 32.467 1.00 89.00 306 ASN A CA 1
ATOM 2408 C C . ASN A 1 306 ? -15.928 -11.907 31.749 1.00 89.00 306 ASN A C 1
ATOM 2410 O O . ASN A 1 306 ? -15.799 -11.957 30.524 1.00 89.00 306 ASN A O 1
ATOM 2414 N N . GLN A 1 307 ? -15.290 -11.013 32.506 1.00 90.38 307 GLN A N 1
ATOM 2415 C CA . GLN A 1 307 ? -14.257 -10.127 31.972 1.00 90.38 307 GLN A CA 1
ATOM 2416 C C . GLN A 1 307 ? -13.054 -10.965 31.530 1.00 90.38 307 GLN A C 1
ATOM 2418 O O . GLN A 1 307 ? -12.537 -11.767 32.308 1.00 90.38 307 GLN A O 1
ATOM 2423 N N . GLU A 1 308 ? -12.638 -10.802 30.277 1.00 89.50 308 GLU A N 1
ATOM 2424 C CA . GLU A 1 308 ? -11.521 -11.554 29.700 1.00 89.50 308 GLU A CA 1
ATOM 2425 C C . GLU A 1 308 ? -10.264 -10.692 29.615 1.00 89.50 308 GLU A C 1
ATOM 2427 O O . GLU A 1 308 ? -9.211 -11.075 30.120 1.00 89.50 308 GLU A O 1
ATOM 2432 N N . ILE A 1 309 ? -10.376 -9.518 28.992 1.00 90.69 309 ILE A N 1
ATOM 2433 C CA . ILE A 1 309 ? -9.250 -8.607 28.799 1.00 90.69 309 ILE A CA 1
ATOM 2434 C C . ILE A 1 309 ? -9.722 -7.155 28.775 1.00 90.69 309 ILE A C 1
ATOM 2436 O O . ILE A 1 309 ? -10.781 -6.842 28.226 1.00 90.69 309 ILE A O 1
ATOM 2440 N N . THR A 1 310 ? -8.912 -6.277 29.359 1.00 92.44 310 THR A N 1
ATOM 2441 C CA . THR A 1 310 ? -9.118 -4.830 29.378 1.00 92.44 310 THR A CA 1
ATOM 2442 C C . THR A 1 310 ? -7.928 -4.157 28.718 1.00 92.44 310 THR A C 1
ATOM 2444 O O . THR A 1 310 ? -6.791 -4.366 29.137 1.00 92.44 310 THR A O 1
ATOM 2447 N N . ASN A 1 311 ? -8.201 -3.334 27.711 1.00 92.94 311 ASN A N 1
ATOM 2448 C CA . ASN A 1 311 ? -7.202 -2.515 27.038 1.00 92.94 311 ASN A CA 1
ATOM 2449 C C . ASN A 1 311 ? -7.415 -1.050 27.419 1.00 92.94 311 ASN A C 1
ATOM 2451 O O . ASN A 1 311 ? -8.520 -0.523 27.276 1.00 92.94 311 ASN A O 1
ATOM 2455 N N . THR A 1 312 ? -6.358 -0.393 27.890 1.00 92.44 312 THR A N 1
ATOM 2456 C CA . THR A 1 312 ? -6.358 1.051 28.149 1.00 92.44 312 THR A CA 1
ATOM 2457 C C . THR A 1 312 ? -6.309 1.818 26.831 1.00 92.44 312 THR A C 1
ATOM 2459 O O . THR A 1 312 ? -5.557 1.459 25.925 1.00 92.44 312 THR A O 1
ATOM 2462 N N . VAL A 1 313 ? -7.079 2.899 26.742 1.00 90.62 313 VAL A N 1
ATOM 2463 C CA . VAL A 1 313 ? -7.105 3.819 25.603 1.00 90.62 313 VAL A CA 1
ATOM 2464 C C . VAL A 1 313 ? -6.374 5.096 26.005 1.00 90.62 313 VAL A C 1
ATOM 2466 O O . VAL A 1 313 ? -6.723 5.730 26.997 1.00 90.62 313 VAL A O 1
ATOM 2469 N N . GLY A 1 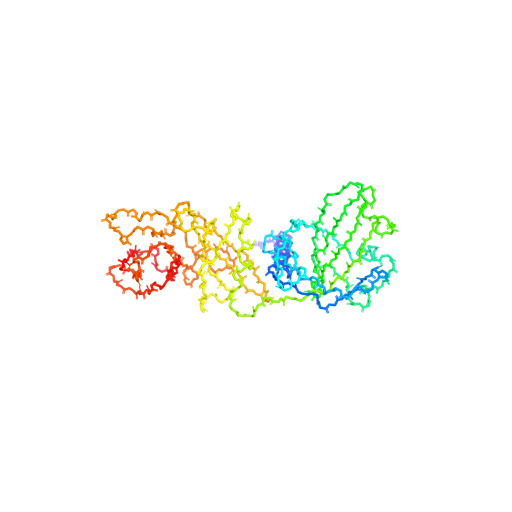314 ? -5.310 5.436 25.273 1.00 79.75 314 GLY A N 1
ATOM 2470 C CA . GLY A 1 314 ? -4.410 6.541 25.629 1.00 79.75 314 GLY A CA 1
ATOM 2471 C C . GLY A 1 314 ? -4.440 7.744 24.686 1.00 79.75 314 GLY A C 1
ATOM 2472 O O . GLY A 1 314 ? -3.886 8.786 25.023 1.00 79.75 314 GLY A O 1
ATOM 2473 N N . THR A 1 315 ? -5.050 7.616 23.509 1.00 86.81 315 THR A N 1
ATOM 2474 C CA . THR A 1 315 ? -5.058 8.646 22.460 1.00 86.81 315 THR A CA 1
ATOM 2475 C C . THR A 1 315 ? -6.405 8.671 21.751 1.00 86.81 315 THR A C 1
ATOM 2477 O O . THR A 1 315 ? -7.154 7.699 21.810 1.00 86.81 315 THR A O 1
ATOM 2480 N N . ASN A 1 316 ? -6.708 9.770 21.060 1.00 86.50 316 ASN A N 1
ATOM 2481 C CA . ASN A 1 316 ? -7.848 9.861 20.155 1.00 86.50 316 ASN A CA 1
ATOM 2482 C C . ASN A 1 316 ? -7.414 10.524 18.836 1.00 86.50 316 ASN A C 1
ATOM 2484 O O . ASN A 1 316 ? -6.667 11.503 18.898 1.00 86.50 316 ASN A O 1
ATOM 2488 N N . PRO A 1 317 ? -7.863 10.023 17.672 1.00 91.62 317 PRO A N 1
ATOM 2489 C CA . PRO A 1 317 ? -8.607 8.770 17.495 1.00 91.62 317 PRO A CA 1
ATOM 2490 C C . PRO A 1 317 ? -7.812 7.529 17.960 1.00 91.62 317 PRO A C 1
ATOM 2492 O O . PRO A 1 317 ? -6.588 7.561 18.102 1.00 91.62 317 PRO A O 1
ATOM 2495 N N . SER A 1 318 ? -8.524 6.449 18.279 1.00 93.94 318 SER A N 1
ATOM 2496 C CA . SER A 1 318 ? -7.963 5.181 18.752 1.00 93.94 318 SER A CA 1
ATOM 2497 C C . SER A 1 318 ? -8.625 3.972 18.108 1.00 93.94 318 SER A C 1
ATOM 2499 O O . SER A 1 318 ? -9.778 3.994 17.677 1.00 93.94 318 SER A O 1
ATOM 2501 N N . MET A 1 319 ? -7.852 2.890 18.046 1.00 96.06 319 MET A N 1
ATOM 2502 C CA . MET A 1 319 ? -8.302 1.571 17.636 1.00 96.06 319 MET A CA 1
ATOM 2503 C C . MET A 1 319 ? -7.930 0.592 18.744 1.00 96.06 319 MET A C 1
ATOM 2505 O O . MET A 1 319 ? -6.785 0.552 19.191 1.00 96.06 319 MET A O 1
ATOM 2509 N N . THR A 1 320 ? -8.899 -0.204 19.178 1.00 96.50 320 THR A N 1
ATOM 2510 C CA . THR A 1 320 ? -8.680 -1.321 20.095 1.00 96.50 320 THR A CA 1
ATOM 2511 C C . THR A 1 320 ? -9.004 -2.616 19.377 1.00 96.50 320 THR A C 1
ATOM 2513 O O . THR A 1 320 ? -10.053 -2.741 18.749 1.00 96.50 320 THR A O 1
ATOM 2516 N N . VAL A 1 321 ? -8.102 -3.587 19.487 1.00 95.44 321 VAL A N 1
ATOM 2517 C CA . VAL A 1 321 ? -8.204 -4.865 18.786 1.00 95.44 321 VAL A CA 1
ATOM 2518 C C . VAL A 1 321 ? -8.288 -6.000 19.804 1.00 95.44 321 VAL A C 1
ATOM 2520 O O . VAL A 1 321 ? -7.473 -6.074 20.727 1.00 95.44 321 VAL A O 1
ATOM 2523 N N . PHE A 1 322 ? -9.257 -6.900 19.631 1.00 93.62 322 PHE A N 1
ATOM 2524 C CA . PHE A 1 322 ? -9.401 -8.105 20.449 1.00 93.62 322 PHE A CA 1
ATOM 2525 C C . PHE A 1 322 ? -9.285 -9.356 19.593 1.00 93.62 322 PHE A C 1
ATOM 2527 O O . PHE A 1 322 ? -9.970 -9.509 18.588 1.00 93.62 322 PHE A O 1
ATOM 2534 N N . ARG A 1 323 ? -8.437 -10.295 20.008 1.00 91.00 323 ARG A N 1
ATOM 2535 C CA . ARG A 1 323 ? -8.292 -11.573 19.311 1.00 91.00 323 ARG A CA 1
ATOM 2536 C C . ARG A 1 323 ? -9.558 -12.415 19.458 1.00 91.00 323 ARG A C 1
ATOM 2538 O O . ARG A 1 323 ? -10.011 -12.640 20.579 1.00 91.00 323 ARG A O 1
ATOM 2545 N N . ARG A 1 324 ? -10.064 -12.954 18.344 1.00 88.75 324 ARG A N 1
ATOM 2546 C CA . ARG A 1 324 ? -11.147 -13.942 18.362 1.00 88.75 324 ARG A CA 1
ATOM 2547 C C . ARG A 1 324 ? -10.625 -15.345 18.659 1.00 88.75 324 ARG A C 1
ATOM 2549 O O . ARG A 1 324 ? -9.667 -15.821 18.038 1.00 88.75 324 ARG A O 1
ATOM 2556 N N . SER A 1 325 ? -11.296 -16.036 19.570 1.00 83.19 325 SER A N 1
ATOM 2557 C CA . SER A 1 325 ? -11.146 -17.468 19.814 1.00 83.19 325 SER A CA 1
ATOM 2558 C C . SER A 1 325 ? -11.952 -18.284 18.804 1.00 83.19 325 SER A C 1
ATOM 2560 O O . SER A 1 325 ? -12.963 -17.836 18.269 1.00 83.19 325 SER A O 1
ATOM 2562 N N . THR A 1 326 ? -11.549 -19.535 18.578 1.00 76.69 326 THR A N 1
ATOM 2563 C CA . THR A 1 326 ? -12.307 -20.491 17.751 1.00 76.69 326 THR A CA 1
ATOM 2564 C C . THR A 1 326 ? -13.699 -20.797 18.305 1.00 76.69 326 THR A C 1
ATOM 2566 O O . THR A 1 326 ? -14.560 -21.235 17.552 1.00 76.69 326 THR A O 1
ATOM 2569 N N . LYS A 1 327 ? -13.927 -20.559 19.602 1.00 77.44 327 LYS A N 1
ATOM 2570 C CA . LYS A 1 327 ? -15.216 -20.790 20.273 1.00 77.44 327 LYS A CA 1
ATOM 2571 C C . LYS A 1 327 ? -16.136 -19.573 20.270 1.00 77.44 327 LYS A C 1
ATOM 2573 O O . LYS A 1 327 ? -17.285 -19.694 20.668 1.00 77.44 327 LYS A O 1
ATOM 2578 N N . ASP A 1 328 ? -15.652 -18.410 19.849 1.00 79.44 328 ASP A N 1
ATOM 2579 C CA . ASP A 1 328 ? -16.405 -17.156 19.936 1.00 79.44 328 ASP A CA 1
ATOM 2580 C C . ASP A 1 328 ? -17.761 -17.152 19.217 1.00 79.44 328 ASP A C 1
ATOM 2582 O O . ASP A 1 328 ? -18.688 -16.575 19.780 1.00 79.44 328 ASP A O 1
ATOM 2586 N N . PRO A 1 329 ? -17.949 -17.819 18.058 1.00 77.12 329 PRO A N 1
ATOM 2587 C CA . PRO A 1 329 ? -19.265 -17.887 17.416 1.00 77.12 329 PRO A CA 1
ATOM 2588 C C . PRO A 1 329 ? -20.368 -18.505 18.292 1.00 77.12 329 PRO A C 1
ATOM 2590 O O . PRO A 1 329 ? -21.548 -18.285 18.035 1.00 77.12 329 PRO A O 1
ATOM 2593 N N . GLU A 1 330 ? -20.001 -19.274 19.321 1.00 79.94 330 GLU A N 1
ATOM 2594 C CA . GLU A 1 330 ? -20.932 -19.937 20.243 1.00 79.94 330 GLU A CA 1
ATOM 2595 C C . GLU A 1 330 ? -21.147 -19.148 21.548 1.00 79.94 330 GLU A C 1
ATOM 2597 O O . GLU A 1 330 ? -21.944 -19.561 22.395 1.00 79.94 330 GLU A O 1
ATOM 2602 N N . ARG A 1 331 ? -20.436 -18.029 21.741 1.00 83.31 331 ARG A N 1
ATOM 2603 C CA . ARG A 1 331 ? -20.363 -17.303 23.019 1.00 83.31 331 ARG A CA 1
ATOM 2604 C C . ARG A 1 331 ? -21.034 -15.940 22.934 1.00 83.31 331 ARG A C 1
ATOM 2606 O O . ARG A 1 331 ? -21.071 -15.295 21.888 1.00 83.31 331 ARG A O 1
ATOM 2613 N N . LYS A 1 332 ? -21.546 -15.464 24.070 1.00 86.62 332 LYS A N 1
ATOM 2614 C CA . LYS A 1 332 ? -22.104 -14.108 24.164 1.00 86.62 332 LYS A CA 1
ATOM 2615 C C . LYS A 1 332 ? -20.983 -13.119 24.435 1.00 86.62 332 LYS A C 1
ATOM 2617 O O . LYS A 1 332 ? -20.458 -13.077 25.548 1.00 86.62 332 LYS A O 1
ATOM 2622 N N . ILE A 1 333 ? -20.654 -12.315 23.431 1.00 88.31 333 ILE A N 1
ATOM 2623 C CA . ILE A 1 333 ? -19.609 -11.293 23.509 1.00 88.31 333 ILE A CA 1
ATOM 2624 C C . ILE A 1 333 ? -20.260 -9.915 23.600 1.00 88.31 333 ILE A C 1
ATOM 2626 O O . ILE A 1 333 ? -21.180 -9.603 22.846 1.00 88.31 333 ILE A O 1
ATOM 2630 N N . HIS A 1 334 ? -19.783 -9.096 24.531 1.00 89.81 334 HIS A N 1
ATOM 2631 C CA . HIS A 1 334 ? -20.069 -7.664 24.568 1.00 89.81 334 HIS A CA 1
ATOM 2632 C C . HIS A 1 334 ? -18.859 -6.900 25.108 1.00 89.81 334 HIS A C 1
ATOM 2634 O O . HIS A 1 334 ? -17.932 -7.491 25.669 1.00 89.81 334 HIS A O 1
ATOM 2640 N N . TYR A 1 335 ? -18.880 -5.580 24.949 1.00 91.56 335 TYR A N 1
ATOM 2641 C CA . TYR A 1 335 ? -17.804 -4.699 25.385 1.00 91.56 335 TYR A CA 1
ATOM 2642 C C . TYR A 1 335 ? -18.320 -3.709 26.421 1.00 91.56 335 TYR A C 1
ATOM 2644 O O . TYR A 1 335 ? -19.424 -3.178 26.297 1.00 91.56 335 TYR A O 1
ATOM 2652 N N . GLN A 1 336 ? -17.514 -3.485 27.452 1.00 91.31 336 GLN A N 1
ATOM 2653 C CA . GLN A 1 336 ? -17.740 -2.465 28.468 1.00 91.31 336 GLN A CA 1
ATOM 2654 C C . GLN A 1 336 ? -16.755 -1.319 28.235 1.00 91.31 336 GLN A C 1
ATOM 2656 O O . GLN A 1 336 ? -15.578 -1.563 27.974 1.00 91.31 336 GLN A O 1
ATOM 2661 N N . PHE A 1 337 ? -17.243 -0.086 28.340 1.00 91.25 337 PHE A N 1
ATOM 2662 C CA . PHE A 1 337 ? -16.488 1.139 28.072 1.00 91.25 337 PHE A CA 1
ATOM 2663 C C . PHE A 1 337 ? -16.441 1.979 29.349 1.00 91.25 337 PHE A C 1
ATOM 2665 O O . PHE A 1 337 ? -17.479 2.126 30.004 1.00 91.25 337 PHE A O 1
ATOM 2672 N N . SER A 1 338 ? -15.260 2.489 29.710 1.00 88.44 338 SER A N 1
ATOM 2673 C CA . SER A 1 338 ? -15.021 3.190 30.984 1.00 88.44 338 SER A CA 1
ATOM 2674 C C . SER A 1 338 ? -14.246 4.481 30.847 1.00 88.44 338 SER A C 1
ATOM 2676 O O . SER A 1 338 ? -13.356 4.533 29.963 1.00 88.44 338 SER A O 1
#

Radius of gyration: 25.5 Å; Cα contacts (8 Å, |Δi|>4): 728; chains: 1; bounding box: 55×80×66 Å

Solvent-accessible surface area (backbone atoms only — not comparable to full-atom values): 18589 Å² total; per-residue (Å²): 135,83,84,78,71,64,63,69,62,56,53,52,51,52,52,51,52,52,52,51,50,52,49,51,50,50,51,52,49,61,78,71,58,73,75,60,46,15,28,38,30,38,69,75,41,80,72,42,72,68,70,92,62,88,63,91,65,69,79,49,32,38,32,28,28,51,76,38,35,37,30,43,22,68,47,92,92,49,66,78,41,83,74,48,64,51,37,87,35,96,64,47,59,67,58,55,42,28,23,35,57,96,60,64,61,48,45,69,75,70,68,56,83,40,58,66,47,34,24,38,31,77,45,92,55,87,79,39,26,46,34,38,38,45,33,24,33,62,89,62,50,32,33,43,34,37,30,41,31,24,74,94,49,66,93,39,25,82,41,95,60,16,34,51,43,35,30,30,36,45,43,71,63,46,60,95,66,81,84,59,50,73,60,50,17,64,36,40,16,71,80,75,70,46,54,43,39,57,67,35,80,46,73,46,88,77,29,74,50,30,37,42,34,26,34,32,28,73,74,36,86,89,66,27,34,28,31,41,33,33,32,37,48,57,96,42,22,41,39,75,73,48,73,49,82,35,84,46,27,37,72,27,58,43,87,94,57,99,49,82,70,37,34,11,29,32,75,53,92,60,62,51,48,52,59,94,84,67,63,84,44,55,63,37,20,25,46,40,34,42,32,45,34,90,72,46,45,32,43,30,42,26,50,71,85,39,81,74,50,72,48,77,46,89,63,69,60,36,58,49,77,44,82,34,54,75,62,47,93,84,49,55,73,52,77,49,74,74

Foldseek 3Di:
DDPPPPVVVVVVVVVVVVVVVVVVVVVVCLVPQPPLAFFKKDFPDWLAAPDPDPPPQGGWIWHQALQQWIWIGRDPPGDTHTDGGWDWDPDFPVLQQLLRQVDHCSCVVVVQDGWSTKTKDWDDDDQKTWMKIWTAGPVGWTKIWTDMAGPVCPSRSNDPRHHTRTMGTIDGDADPDDDPQSSVQVNCCVVVVAGKGFDDWDDDPLQPQKIKTKMWGPPDLVFTWIKIWIWGHDPNGTHTDDMDTGHRLSQDFDPDDPDLQRGSKDWDPAWDARDDVPDDAASRTKTKMWGQRPPWQWKFKAKQNHTDDIDGDDDPRDMDIGGGGNCRVVIDIDMDTD

Mean predicted aligned error: 9.79 Å

Organism: NCBI:txid36849

Nearest PDB structures (foldseek):
  7q3e-assembly1_A  TM=2.598E-01  e=3.312E-02  Mus musculus
  5kuy-assembly1_G  TM=5.755E-01  e=1.652E+00  synthetic construct
  5tgn-assembly1_D  TM=5.161E-01  e=1.130E+00  Sphaerobacter thermophilus DSM 20745
  3b7k-assembly1_B  TM=2.546E-01  e=2.216E-01  Homo sapiens
  6bju-assembly1_B  TM=5.084E-01  e=9.390E+00  Pseudomonas sp. EGD-AKN5

pLDDT: mean 84.27, std 12.38, range [38.06, 97.06]

Sequence (338 aa):
MLKYKKPAFWVVITAVIILVMCIALIINTLMNRTNLIGSNYRVEKVLYDTSLSHTTEKEPDFCITADYRLYTKAALDKAWEYVGKLETYPLTVEELEDYCSYNRGWASKYNVRQIADAYILRIPGDGSQDFYLAIQTGSGDTLLGYGWEDISERGQGASDDTSLQWLFLLVPTLPEHGADADFLDRSLAASVGESVTCFSFYENESAPGYMISGFITDGSTEKSDMGFAVFQFKDRRYKLKDYHLYINAAISKVPQIDSTIHDRIYIADTPAICNASGEATGGISFDVILSNNERLTSITRVVDGNQEITNTVGTNPSMTVFRRSTKDPERKIHYQFS